Protein AF-A0A8T0INL6-F1 (afdb_monomer)

Foldseek 3Di:
DDDPPPPPPPPPLQADPRVVVPDDDDDPDDVVVCVVCVLVVLLPDPPVVNVVCLVVVLLVLLVVLLVVCLLCVLQKDDPPDPDRDDDDDSVVSNVPDDPVSSVLSSVVLSCLLVVVPDHPMDGHDPSVVVSSVVSNVVSVVSVVSSVVSVCVNVPPDDPFKDKDPDKDWAFDVVVVVVVVVPDDDDDGWIKIKIKMFTPDLVPDKAAWWFKWKKWWFWDDDPPHPDTDIDIDIADWPDRIDGIDRTIDIIMGTQDPPGPCNPDDPVVVVVTSTHIDIDTDRD

InterPro domains:
  IPR013518 Potassium channel, inwardly rectifying, Kir, cytoplasmic [G3DSA:2.60.40.1400] (178-280)
  IPR014756 Immunoglobulin E-set [SSF81296] (138-266)
  IPR016449 Potassium channel, inwardly rectifying, Kir [PTHR11767] (25-274)

pLDDT: mean 74.87, std 16.43, range [35.84, 95.19]

Structure (mmCIF, N/CA/C/O backbone):
data_AF-A0A8T0INL6-F1
#
_entry.id   AF-A0A8T0INL6-F1
#
loop_
_atom_site.group_PDB
_atom_site.id
_atom_site.type_symbol
_atom_site.label_atom_id
_atom_site.label_alt_id
_atom_site.label_comp_id
_atom_site.label_asym_id
_atom_site.label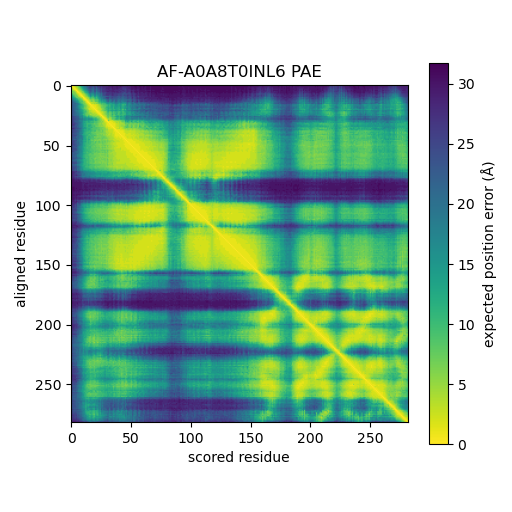_entity_id
_atom_site.label_seq_id
_atom_site.pdbx_PDB_ins_code
_atom_site.Cartn_x
_atom_site.Cartn_y
_atom_site.Cartn_z
_atom_site.occupancy
_atom_site.B_iso_or_equiv
_atom_site.auth_seq_id
_atom_site.auth_comp_id
_atom_site.auth_asym_id
_atom_site.auth_atom_id
_atom_site.pdbx_PDB_model_num
ATOM 1 N N . MET A 1 1 ? -55.028 21.091 -10.514 1.00 39.88 1 MET A N 1
ATOM 2 C CA . MET A 1 1 ? -53.759 21.632 -9.989 1.00 39.88 1 MET A CA 1
ATOM 3 C C . MET A 1 1 ? -53.151 20.477 -9.235 1.00 39.88 1 MET A C 1
ATOM 5 O O . MET A 1 1 ? -53.538 20.234 -8.104 1.00 39.88 1 MET A O 1
ATOM 9 N N . ASP A 1 2 ? -52.373 19.677 -9.958 1.00 36.38 2 ASP A N 1
ATOM 10 C CA . ASP A 1 2 ? -51.827 18.419 -9.462 1.00 36.38 2 ASP A CA 1
ATOM 11 C C . ASP A 1 2 ? -50.510 18.708 -8.750 1.00 36.38 2 ASP A C 1
ATOM 13 O O . ASP A 1 2 ? -49.513 19.055 -9.392 1.00 36.38 2 ASP A O 1
ATOM 17 N N . ASP A 1 3 ? -50.528 18.577 -7.426 1.00 40.16 3 ASP A N 1
ATOM 18 C CA . ASP A 1 3 ? -49.328 18.508 -6.604 1.00 40.16 3 ASP A CA 1
ATOM 19 C C . ASP A 1 3 ? -48.564 17.238 -6.979 1.00 40.16 3 ASP A C 1
ATOM 21 O O . ASP A 1 3 ? -48.897 16.119 -6.580 1.00 40.16 3 ASP A O 1
ATOM 25 N N . LYS A 1 4 ? -47.526 17.411 -7.798 1.00 37.84 4 LYS A N 1
ATOM 26 C CA . LYS A 1 4 ? -46.522 16.377 -8.017 1.00 37.84 4 LYS A CA 1
ATOM 27 C C . LYS A 1 4 ? -45.747 16.200 -6.715 1.00 37.84 4 LYS A C 1
ATOM 29 O O . LYS A 1 4 ? -44.848 16.981 -6.418 1.00 37.84 4 LYS A O 1
ATOM 34 N N . LEU A 1 5 ? -46.096 15.148 -5.978 1.00 42.72 5 LEU A N 1
ATOM 35 C CA . LEU A 1 5 ? -45.203 14.459 -5.052 1.00 42.72 5 LEU A CA 1
ATOM 36 C C . LEU A 1 5 ? -43.910 14.141 -5.810 1.00 42.72 5 LEU A C 1
ATOM 38 O O . LEU A 1 5 ? -43.845 13.214 -6.618 1.00 42.72 5 LEU A O 1
ATOM 42 N N . VAL A 1 6 ? -42.902 14.986 -5.618 1.00 40.94 6 VAL A N 1
ATOM 43 C CA . VAL A 1 6 ? -41.528 14.667 -5.981 1.00 40.94 6 VAL A CA 1
ATOM 44 C C . VAL A 1 6 ? -41.089 13.635 -4.955 1.00 40.94 6 VAL A C 1
ATOM 46 O O . VAL A 1 6 ? -40.704 13.989 -3.844 1.00 40.94 6 VAL A O 1
ATOM 49 N N . ASP A 1 7 ? -41.222 12.359 -5.313 1.00 39.28 7 ASP A N 1
ATOM 50 C CA . ASP A 1 7 ? -40.548 11.269 -4.620 1.00 39.28 7 ASP A CA 1
ATOM 51 C C . ASP A 1 7 ? -39.043 11.542 -4.716 1.00 39.28 7 ASP A C 1
ATOM 53 O O . ASP A 1 7 ? -38.389 11.217 -5.713 1.00 39.28 7 ASP A O 1
ATOM 57 N N . GLU A 1 8 ? -38.488 12.211 -3.702 1.00 38.09 8 GLU A N 1
ATOM 58 C CA . GLU A 1 8 ? -37.045 12.247 -3.518 1.00 38.09 8 GLU A CA 1
ATOM 59 C C . GLU A 1 8 ? -36.568 10.790 -3.462 1.00 38.09 8 GLU A C 1
ATOM 61 O O . GLU A 1 8 ? -37.110 9.992 -2.686 1.00 38.09 8 GLU A O 1
ATOM 66 N N . PRO A 1 9 ? -35.586 10.398 -4.296 1.00 35.84 9 PRO A N 1
ATOM 67 C CA . PRO A 1 9 ? -35.084 9.037 -4.271 1.00 35.84 9 PRO A CA 1
ATOM 68 C C . PRO A 1 9 ? -34.626 8.733 -2.843 1.00 35.84 9 PRO A C 1
ATOM 70 O O . PRO A 1 9 ? -33.987 9.595 -2.230 1.00 35.84 9 PRO A O 1
ATOM 73 N N . PRO A 1 10 ? -34.929 7.539 -2.297 1.00 36.66 10 PRO A N 1
ATOM 74 C CA . PRO A 1 10 ? -34.558 7.207 -0.933 1.00 36.66 10 PRO A CA 1
ATOM 75 C C . PRO A 1 10 ? -33.060 7.447 -0.785 1.00 36.66 10 PRO A C 1
ATOM 77 O O . PRO A 1 10 ? -32.254 6.772 -1.430 1.00 36.66 10 PRO A O 1
ATOM 80 N N . GLN A 1 11 ? -32.689 8.448 0.023 1.00 47.16 11 GLN A N 1
ATOM 81 C CA . GLN A 1 11 ? -31.294 8.713 0.338 1.00 47.16 11 GLN A CA 1
ATOM 82 C C . GLN A 1 11 ? -30.741 7.420 0.918 1.00 47.16 11 GLN A C 1
ATOM 84 O O . GLN A 1 11 ? -31.097 7.016 2.028 1.00 47.16 11 GLN A O 1
ATOM 89 N N . VAL A 1 12 ? -29.914 6.728 0.134 1.00 44.50 12 VAL A N 1
ATOM 90 C CA . VAL A 1 12 ? -29.272 5.491 0.556 1.00 44.50 12 VAL A CA 1
ATOM 91 C C . VAL A 1 12 ? -28.425 5.858 1.767 1.00 44.50 12 VAL A C 1
ATOM 93 O O . VAL A 1 12 ? -27.342 6.425 1.633 1.00 44.50 12 VAL A O 1
ATOM 96 N N . ARG A 1 13 ? -28.946 5.585 2.970 1.00 53.34 13 ARG A N 1
ATOM 97 C CA . ARG A 1 13 ? -28.237 5.764 4.238 1.00 53.34 13 ARG A CA 1
ATOM 98 C C . ARG A 1 13 ? -27.095 4.758 4.252 1.00 53.34 13 ARG A C 1
ATOM 100 O O . ARG A 1 13 ? -27.232 3.633 4.730 1.00 53.34 13 ARG A O 1
ATOM 107 N N . LEU A 1 14 ? -25.966 5.149 3.673 1.00 48.75 14 LEU A N 1
ATOM 108 C CA . LEU A 1 14 ? -24.744 4.367 3.714 1.00 48.75 14 LEU A CA 1
ATOM 109 C C . LEU A 1 14 ? -24.349 4.230 5.189 1.00 48.75 14 LEU A C 1
ATOM 111 O O . LEU A 1 14 ? -24.205 5.223 5.899 1.00 48.75 14 LEU A O 1
ATOM 115 N N . ARG A 1 15 ? -24.230 2.989 5.670 1.00 51.88 15 ARG A N 1
ATOM 116 C CA . ARG A 1 15 ? -23.874 2.653 7.058 1.00 51.88 15 ARG A CA 1
ATOM 117 C C . ARG A 1 15 ? -22.497 1.980 7.112 1.00 51.88 15 ARG A C 1
ATOM 119 O O . ARG A 1 15 ? -22.057 1.332 6.160 1.00 51.88 15 ARG A O 1
ATOM 126 N N . GLY A 1 16 ? -21.794 2.137 8.234 1.00 58.03 16 GLY A N 1
ATOM 127 C CA . GLY A 1 16 ? -20.520 1.456 8.509 1.00 58.03 16 GLY A CA 1
ATOM 128 C C . GLY A 1 16 ? -19.377 1.812 7.545 1.00 58.03 16 GLY A C 1
ATOM 129 O O . GLY A 1 16 ? -19.230 2.960 7.126 1.00 58.03 16 GLY A O 1
ATOM 130 N N . LYS A 1 17 ? -18.552 0.818 7.170 1.00 56.06 17 LYS A N 1
ATOM 131 C CA . LYS A 1 17 ? -17.403 1.006 6.255 1.00 56.06 17 LYS A CA 1
ATOM 132 C C . LYS A 1 17 ? -17.815 1.590 4.889 1.00 56.06 17 LYS A C 1
ATOM 134 O O . LYS A 1 17 ? -17.001 2.256 4.257 1.00 56.06 17 LYS A O 1
ATOM 139 N N . ALA A 1 18 ? -19.052 1.363 4.437 1.00 55.00 18 ALA A N 1
ATOM 140 C CA . ALA A 1 18 ? -19.562 1.912 3.179 1.00 55.00 18 ALA A CA 1
ATOM 141 C C . ALA A 1 18 ? -19.816 3.427 3.263 1.00 55.00 18 ALA A C 1
ATOM 143 O O . ALA A 1 18 ? -19.494 4.144 2.322 1.00 55.00 18 ALA A O 1
ATOM 144 N N . ALA A 1 19 ? -20.297 3.917 4.412 1.00 58.00 19 ALA A N 1
ATOM 145 C CA . ALA A 1 19 ? -20.464 5.348 4.677 1.00 58.00 19 ALA A CA 1
ATOM 146 C C . ALA A 1 19 ? -19.123 6.084 4.620 1.00 58.00 19 ALA A C 1
ATOM 148 O O . ALA A 1 19 ? -19.007 7.140 4.012 1.00 58.00 19 ALA A O 1
ATOM 149 N N . LEU A 1 20 ? -18.088 5.479 5.210 1.00 58.72 20 LEU A N 1
ATOM 150 C CA . LEU A 1 20 ? -16.741 6.042 5.219 1.00 58.72 20 LEU A CA 1
ATOM 151 C C . LEU A 1 20 ? -16.111 6.122 3.836 1.00 58.72 20 LEU A C 1
ATOM 153 O O . LEU A 1 20 ? -15.468 7.114 3.516 1.00 58.72 20 LEU A O 1
ATOM 157 N N . ARG A 1 21 ? -16.315 5.094 3.008 1.00 57.91 21 ARG A N 1
ATOM 158 C CA . ARG A 1 21 ? -15.831 5.086 1.621 1.00 57.91 21 ARG A CA 1
ATOM 159 C C . ARG A 1 21 ? -16.547 6.103 0.735 1.00 57.91 21 ARG A C 1
ATOM 161 O O . ARG A 1 21 ? -16.000 6.476 -0.294 1.00 57.91 21 ARG A O 1
ATOM 168 N N . ALA A 1 22 ? -17.749 6.526 1.118 1.00 56.97 22 ALA A N 1
ATOM 169 C CA . ALA A 1 22 ? -18.528 7.512 0.382 1.00 56.97 22 ALA A CA 1
ATOM 170 C C . ALA A 1 22 ? -18.170 8.962 0.729 1.00 56.97 22 ALA A C 1
ATOM 172 O O . ALA A 1 22 ? -18.588 9.874 0.020 1.00 56.97 22 ALA A O 1
ATOM 173 N N . ILE A 1 23 ? -17.374 9.187 1.781 1.00 63.81 23 ILE A N 1
ATOM 174 C CA . ILE A 1 23 ? -16.827 10.511 2.071 1.00 63.81 23 ILE A CA 1
ATOM 175 C C . ILE A 1 23 ? -15.741 10.803 1.035 1.00 63.81 23 ILE A C 1
ATOM 177 O O . ILE A 1 23 ? -14.620 10.302 1.128 1.00 63.81 23 ILE A O 1
ATOM 181 N N . GLN A 1 24 ? -16.076 11.627 0.047 1.00 62.72 24 GLN A N 1
ATOM 182 C CA . GLN A 1 24 ? -15.091 12.214 -0.851 1.00 62.72 24 GLN A CA 1
ATOM 183 C C . GLN A 1 24 ? -14.536 13.478 -0.205 1.00 62.72 24 GLN A C 1
ATOM 185 O O . GLN A 1 24 ? -15.234 14.479 -0.054 1.00 62.72 24 GLN A O 1
ATOM 190 N N . VAL A 1 25 ? -13.270 13.422 0.201 1.00 67.19 25 VAL A N 1
ATOM 191 C CA . VAL A 1 25 ? -12.541 14.616 0.625 1.00 67.19 25 VAL A CA 1
ATOM 192 C C . VAL A 1 25 ? -12.162 15.374 -0.641 1.00 67.19 25 VAL A C 1
ATOM 194 O O . VAL A 1 25 ? -11.304 14.922 -1.396 1.00 67.19 25 VAL A O 1
ATOM 197 N N . GLN A 1 26 ? -12.816 16.507 -0.890 1.00 65.38 26 GLN A N 1
ATOM 198 C CA . GLN A 1 26 ? -12.345 17.452 -1.896 1.00 65.38 26 GLN A CA 1
ATOM 199 C C . GLN A 1 26 ? -11.107 18.146 -1.330 1.00 65.38 26 GLN A C 1
ATOM 201 O O . GLN A 1 26 ? -11.206 18.977 -0.430 1.00 65.38 26 GLN A O 1
ATOM 206 N N . HIS A 1 27 ? -9.934 17.733 -1.800 1.00 65.62 27 HIS A N 1
ATOM 207 C CA . HIS A 1 27 ? -8.676 18.410 -1.520 1.00 65.62 27 HIS A CA 1
ATOM 208 C C . HIS A 1 27 ? -8.261 19.206 -2.757 1.00 65.62 27 HIS A C 1
ATOM 210 O O . HIS A 1 27 ? -8.571 18.806 -3.882 1.00 65.62 27 HIS A O 1
ATOM 216 N N . GLU A 1 28 ? -7.562 20.323 -2.564 1.00 67.06 28 GLU A N 1
ATOM 217 C CA . GLU A 1 28 ? -6.936 21.038 -3.674 1.00 67.06 28 GLU A CA 1
ATOM 218 C C . GLU A 1 28 ? -5.788 20.189 -4.232 1.00 67.06 28 GLU A C 1
ATOM 220 O O . GLU A 1 28 ? -4.645 20.219 -3.774 1.00 67.06 28 GLU A O 1
ATOM 225 N N . ASP A 1 29 ? -6.127 19.377 -5.228 1.00 65.94 29 ASP A N 1
ATOM 226 C CA . ASP A 1 29 ? -5.221 18.480 -5.932 1.00 65.94 29 ASP A CA 1
ATOM 227 C C . ASP A 1 29 ? -4.309 19.266 -6.884 1.00 65.94 29 ASP A C 1
ATOM 229 O O . ASP A 1 29 ? -4.453 19.245 -8.109 1.00 65.94 29 ASP A O 1
ATOM 233 N N . THR A 1 30 ? -3.324 19.967 -6.333 1.00 82.00 30 THR A N 1
ATOM 234 C CA . THR A 1 30 ? -2.242 20.523 -7.150 1.00 82.00 30 THR A CA 1
ATOM 235 C C . THR A 1 30 ? -1.345 19.399 -7.681 1.00 82.00 30 THR A C 1
ATOM 237 O O . THR A 1 30 ? -1.017 18.437 -6.981 1.00 82.00 30 THR A O 1
ATOM 240 N N . MET A 1 31 ? -0.897 19.519 -8.937 1.00 76.88 31 MET A N 1
ATOM 241 C CA . MET A 1 31 ? 0.008 18.542 -9.573 1.00 76.88 31 MET A CA 1
ATOM 242 C C . MET A 1 31 ? 1.300 18.317 -8.770 1.00 76.88 31 MET A C 1
ATOM 244 O O . MET A 1 31 ? 1.803 17.196 -8.703 1.00 76.88 31 MET A O 1
ATOM 248 N N . LEU A 1 32 ? 1.810 19.360 -8.108 1.00 80.31 32 LEU A N 1
ATOM 249 C CA . LEU A 1 32 ? 2.979 19.272 -7.229 1.00 80.31 32 LEU A CA 1
ATOM 250 C C . LEU A 1 32 ? 2.726 18.378 -6.013 1.00 80.31 32 LEU A C 1
ATOM 252 O O . LEU A 1 32 ? 3.582 17.569 -5.666 1.00 80.31 32 LEU A O 1
ATOM 256 N N . MET A 1 33 ? 1.541 18.461 -5.406 1.00 79.56 33 MET A N 1
ATOM 257 C CA . MET A 1 33 ? 1.181 17.615 -4.269 1.00 79.56 33 MET A CA 1
ATOM 258 C C . MET A 1 33 ? 1.032 16.146 -4.683 1.00 79.56 33 MET A C 1
ATOM 260 O O . MET A 1 33 ? 1.375 15.243 -3.918 1.00 79.56 33 MET A O 1
ATOM 264 N N . ARG A 1 34 ? 0.590 15.890 -5.923 1.00 75.50 34 ARG A N 1
ATOM 265 C CA . ARG A 1 34 ? 0.560 14.540 -6.508 1.00 75.50 34 ARG A CA 1
ATOM 266 C C . ARG A 1 34 ? 1.959 13.989 -6.775 1.00 75.50 34 ARG A C 1
ATOM 268 O O . ARG A 1 34 ? 2.192 12.815 -6.511 1.00 75.50 34 ARG A O 1
ATOM 275 N N . LEU A 1 35 ? 2.893 14.817 -7.246 1.00 77.25 35 LEU A N 1
ATOM 276 C CA . LEU A 1 35 ? 4.296 14.424 -7.414 1.00 77.25 35 LEU A CA 1
ATOM 277 C C . LEU A 1 35 ? 4.970 14.154 -6.066 1.00 77.25 35 LEU A C 1
ATOM 279 O O . LEU A 1 35 ? 5.613 13.118 -5.904 1.00 77.25 35 LEU A O 1
ATOM 283 N N . TYR A 1 36 ? 4.760 15.033 -5.084 1.00 81.81 36 TYR A N 1
ATOM 284 C CA . TYR A 1 36 ? 5.283 14.877 -3.727 1.00 81.81 36 TYR A CA 1
ATOM 285 C C . TYR A 1 36 ? 4.779 13.586 -3.065 1.00 81.81 36 TYR A C 1
ATOM 287 O O . TYR A 1 36 ? 5.558 12.825 -2.499 1.00 81.81 36 TYR A O 1
ATOM 295 N N . ASN A 1 37 ? 3.487 13.281 -3.216 1.00 84.12 37 ASN A N 1
ATOM 296 C CA . ASN A 1 37 ? 2.869 12.073 -2.664 1.00 84.12 37 ASN A CA 1
ATOM 297 C C . ASN A 1 37 ? 2.862 10.878 -3.627 1.00 84.12 37 ASN A C 1
ATOM 299 O O . ASN A 1 37 ? 2.175 9.889 -3.361 1.00 84.12 37 ASN A O 1
ATOM 303 N N . SER A 1 38 ? 3.610 10.937 -4.731 1.00 82.44 38 SER A N 1
ATOM 304 C CA . SER A 1 38 ? 3.598 9.900 -5.772 1.00 82.44 38 SER A CA 1
ATOM 305 C C . SER A 1 38 ? 3.934 8.518 -5.209 1.00 82.44 38 SER A C 1
ATOM 307 O O . SER A 1 38 ? 3.254 7.544 -5.519 1.00 82.44 38 SER A O 1
ATOM 309 N N . TYR A 1 39 ? 4.897 8.439 -4.290 1.00 84.31 39 TYR A N 1
ATOM 310 C CA . TYR A 1 39 ? 5.258 7.196 -3.609 1.00 84.31 39 TYR A CA 1
ATOM 311 C C . TYR A 1 39 ? 4.092 6.605 -2.795 1.00 84.31 39 TYR A C 1
ATOM 313 O O . TYR A 1 39 ? 3.768 5.423 -2.923 1.00 84.31 39 TYR A O 1
ATOM 321 N N . ILE A 1 40 ? 3.402 7.434 -2.002 1.00 84.31 40 ILE A N 1
ATOM 322 C CA . ILE A 1 40 ? 2.233 7.013 -1.210 1.00 84.31 40 ILE A CA 1
ATOM 323 C C . ILE A 1 40 ? 1.089 6.584 -2.133 1.00 84.31 40 ILE A C 1
ATOM 325 O O . ILE A 1 40 ? 0.393 5.606 -1.851 1.00 84.31 40 ILE A O 1
ATOM 329 N N . TYR A 1 41 ? 0.902 7.294 -3.245 1.00 84.62 41 TYR A N 1
ATOM 330 C CA . TYR A 1 41 ? -0.106 6.964 -4.242 1.00 84.62 41 TYR A CA 1
ATOM 331 C C . TYR A 1 41 ? 0.155 5.587 -4.862 1.00 84.62 41 TYR A C 1
ATOM 333 O O . TYR A 1 41 ? -0.738 4.739 -4.855 1.00 84.62 41 TYR A O 1
ATOM 341 N N . THR A 1 42 ? 1.392 5.318 -5.290 1.00 85.75 42 THR A N 1
ATOM 342 C CA . THR A 1 42 ? 1.806 4.015 -5.832 1.00 85.75 42 THR A CA 1
ATOM 343 C C . THR A 1 42 ? 1.535 2.881 -4.846 1.00 85.75 42 THR A C 1
ATOM 345 O O . THR A 1 42 ? 0.996 1.841 -5.225 1.00 85.75 42 THR A O 1
ATOM 348 N N . LEU A 1 43 ? 1.820 3.088 -3.558 1.00 86.19 43 LEU A N 1
ATOM 349 C CA . LEU A 1 43 ? 1.549 2.100 -2.509 1.00 86.19 43 LEU A CA 1
ATOM 350 C C . LEU A 1 43 ? 0.055 1.798 -2.322 1.00 86.19 43 LEU A C 1
ATOM 352 O O . LEU A 1 43 ? -0.298 0.679 -1.945 1.00 86.19 43 LEU A O 1
ATOM 356 N N . ARG A 1 44 ? -0.820 2.775 -2.579 1.00 85.12 44 ARG A N 1
ATOM 357 C CA . ARG A 1 44 ? -2.279 2.649 -2.426 1.00 85.12 44 ARG A CA 1
ATOM 358 C C . ARG A 1 44 ? -2.998 2.157 -3.683 1.00 85.12 44 ARG A C 1
ATOM 360 O O . ARG A 1 44 ? -4.190 1.862 -3.601 1.00 85.12 44 ARG A O 1
ATOM 367 N N . LEU A 1 45 ? -2.312 2.034 -4.822 1.00 86.38 45 LEU A N 1
ATOM 368 C CA . LEU A 1 45 ? -2.903 1.499 -6.052 1.00 86.38 45 LEU A CA 1
ATOM 369 C C . LEU A 1 45 ? -3.468 0.088 -5.830 1.00 86.38 45 LEU A C 1
ATOM 371 O O . LEU A 1 45 ? -2.892 -0.679 -5.056 1.00 86.38 45 LEU A O 1
ATOM 375 N N . PRO A 1 46 ? -4.539 -0.326 -6.528 1.00 88.69 46 PRO A N 1
ATOM 376 C CA . PRO A 1 46 ? -4.976 -1.719 -6.512 1.00 88.69 46 PRO A CA 1
ATOM 377 C C . PRO A 1 46 ? -3.850 -2.662 -6.965 1.00 88.69 46 PRO A C 1
ATOM 379 O O . PRO A 1 46 ? -3.038 -2.293 -7.812 1.00 88.69 46 PRO A O 1
ATOM 382 N N . LEU A 1 47 ? -3.809 -3.883 -6.415 1.00 87.88 47 LEU A N 1
ATOM 383 C CA . LEU A 1 47 ? -2.749 -4.869 -6.691 1.00 87.88 47 LEU A CA 1
ATOM 384 C C . LEU A 1 47 ? -2.400 -5.035 -8.183 1.00 87.88 47 LEU A C 1
ATOM 386 O O . LEU A 1 47 ? -1.212 -4.966 -8.492 1.00 87.88 47 LEU A O 1
ATOM 390 N N . PRO A 1 48 ? -3.360 -5.202 -9.119 1.00 92.00 48 PRO A N 1
ATOM 391 C CA . PRO A 1 48 ? -3.011 -5.377 -10.530 1.00 92.00 48 PRO A CA 1
ATOM 392 C C . PRO A 1 48 ? -2.291 -4.157 -11.116 1.00 92.00 48 PRO A C 1
ATOM 394 O O . PRO A 1 48 ? -1.293 -4.313 -11.812 1.00 92.00 48 PRO A O 1
ATOM 397 N N . PHE A 1 49 ? -2.742 -2.945 -10.788 1.00 91.94 49 PHE A N 1
ATOM 398 C CA . PHE A 1 49 ? -2.104 -1.714 -11.258 1.00 91.94 49 PHE A CA 1
ATOM 399 C C . PHE A 1 49 ? -0.734 -1.498 -10.625 1.00 91.94 49 PHE A C 1
ATOM 401 O O . PHE A 1 49 ? 0.176 -1.016 -11.290 1.00 91.94 49 PHE A O 1
ATOM 408 N N . PHE A 1 50 ? -0.568 -1.892 -9.363 1.00 91.50 50 PHE A N 1
ATOM 409 C CA . PHE A 1 50 ? 0.730 -1.865 -8.706 1.00 91.50 50 PHE A CA 1
ATOM 410 C C . PHE A 1 50 ? 1.727 -2.798 -9.388 1.00 91.50 50 PHE A C 1
ATOM 412 O O . PHE A 1 50 ? 2.815 -2.356 -9.732 1.00 91.50 50 PHE A O 1
ATOM 419 N N . PHE A 1 51 ? 1.356 -4.054 -9.653 1.00 91.19 51 PHE A N 1
ATOM 420 C CA . PHE A 1 51 ? 2.234 -4.964 -10.391 1.00 91.19 51 PHE A CA 1
ATOM 421 C C . PHE A 1 51 ? 2.537 -4.440 -11.792 1.00 91.19 51 PHE A C 1
ATOM 423 O O . PHE A 1 51 ? 3.698 -4.424 -12.186 1.00 91.19 51 PHE A O 1
ATOM 430 N N . LEU A 1 52 ? 1.527 -3.948 -12.514 1.00 93.44 52 LEU A N 1
ATOM 431 C CA . LEU A 1 52 ? 1.730 -3.354 -13.832 1.00 93.44 52 LEU A CA 1
ATOM 432 C C . LEU A 1 52 ? 2.753 -2.216 -13.773 1.00 93.44 52 LEU A C 1
ATOM 434 O O . LEU A 1 52 ? 3.700 -2.236 -14.548 1.00 93.44 52 LEU A O 1
ATOM 438 N N . PHE A 1 53 ? 2.620 -1.293 -12.816 1.00 91.81 53 PHE A N 1
ATOM 439 C CA . PHE A 1 53 ? 3.571 -0.200 -12.602 1.00 91.81 53 PHE A CA 1
ATOM 440 C C . PHE A 1 53 ? 4.989 -0.708 -12.296 1.00 91.81 53 PHE A C 1
ATOM 442 O O . PHE A 1 53 ? 5.972 -0.227 -12.863 1.00 91.81 53 PHE A O 1
ATOM 449 N N . MET A 1 54 ? 5.104 -1.710 -11.424 1.00 90.75 54 MET A N 1
ATOM 450 C CA . MET A 1 54 ? 6.379 -2.320 -11.042 1.00 90.75 54 MET A CA 1
ATOM 451 C C . MET A 1 54 ? 7.098 -2.953 -12.240 1.00 90.75 54 MET A C 1
ATOM 453 O O . MET A 1 54 ? 8.300 -2.763 -12.393 1.00 90.75 54 MET A O 1
ATOM 457 N N . PHE A 1 55 ? 6.370 -3.663 -13.109 1.00 91.06 55 PHE A N 1
ATOM 458 C CA . PHE A 1 55 ? 6.926 -4.277 -14.319 1.00 91.06 55 PHE A CA 1
ATOM 459 C C . PHE A 1 55 ? 7.164 -3.266 -15.447 1.00 91.06 55 PHE A C 1
ATOM 461 O O . PHE A 1 55 ? 8.125 -3.405 -16.201 1.00 91.06 55 PHE A O 1
ATOM 468 N N . SER A 1 56 ? 6.324 -2.235 -15.568 1.00 92.56 56 SER A N 1
ATOM 469 C CA . SER A 1 56 ? 6.468 -1.220 -16.612 1.00 92.56 56 SER A CA 1
ATOM 470 C C . SER A 1 56 ? 7.616 -0.256 -16.341 1.00 92.56 56 SER A C 1
ATOM 472 O O . SER A 1 56 ? 8.176 0.285 -17.286 1.00 92.56 56 SER A O 1
ATOM 474 N N . THR A 1 57 ? 7.976 -0.019 -15.076 1.00 92.06 57 THR A N 1
ATOM 475 C CA . THR A 1 57 ? 8.996 0.980 -14.717 1.00 92.06 57 THR A CA 1
ATOM 476 C C . THR A 1 57 ? 10.378 0.656 -15.306 1.00 92.06 57 THR A C 1
ATOM 478 O O . THR A 1 57 ? 10.932 1.531 -15.971 1.00 92.06 57 THR A O 1
ATOM 481 N N . PRO A 1 58 ? 10.927 -0.572 -15.170 1.00 91.69 58 PRO A N 1
ATOM 482 C CA . PRO A 1 58 ? 12.169 -0.941 -15.847 1.00 91.69 58 PRO A CA 1
ATOM 483 C C . PRO A 1 58 ? 12.067 -0.816 -17.368 1.00 91.69 58 PRO A C 1
ATOM 485 O O . PRO A 1 58 ? 12.979 -0.281 -17.982 1.00 91.69 58 PRO A O 1
ATOM 488 N N . LEU A 1 59 ? 10.942 -1.225 -17.970 1.00 93.12 59 LEU A N 1
ATOM 489 C CA . LEU A 1 59 ? 10.736 -1.127 -19.420 1.00 93.12 59 LEU A CA 1
ATOM 490 C C . LEU A 1 59 ? 10.762 0.328 -19.905 1.00 93.12 59 LEU A C 1
ATOM 492 O O . LEU A 1 59 ? 11.453 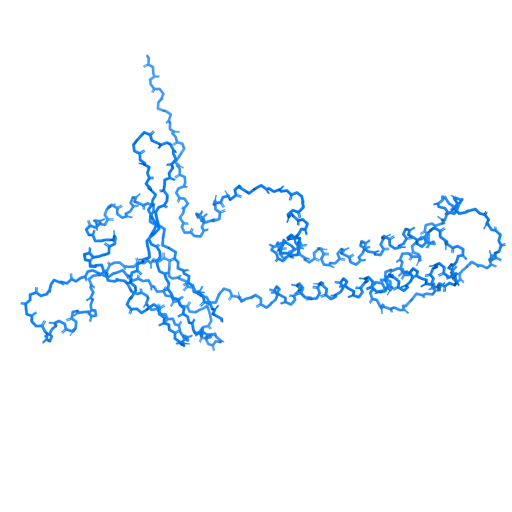0.639 -20.870 1.00 93.12 59 LEU A O 1
ATOM 496 N N . LEU A 1 60 ? 10.043 1.225 -19.225 1.00 94.19 60 LEU A N 1
ATOM 497 C CA . LEU A 1 60 ? 10.018 2.657 -19.535 1.00 94.19 60 LEU A CA 1
ATOM 498 C C . LEU A 1 60 ? 11.405 3.285 -19.392 1.00 94.19 60 LEU A C 1
ATOM 500 O O . LEU A 1 60 ? 11.812 4.072 -20.245 1.00 94.19 60 LEU A O 1
ATOM 504 N N . LEU A 1 61 ? 12.141 2.908 -18.343 1.00 94.38 61 LEU A N 1
ATOM 505 C CA . LEU A 1 61 ? 13.514 3.356 -18.142 1.00 94.38 61 LEU A CA 1
ATOM 506 C C . LEU A 1 61 ? 14.417 2.884 -19.290 1.00 94.38 61 LEU A C 1
ATOM 508 O O . LEU A 1 61 ? 15.172 3.682 -19.842 1.00 94.38 61 LEU A O 1
ATOM 512 N N . SER A 1 62 ? 14.285 1.624 -19.710 1.00 93.56 62 SER A N 1
ATOM 513 C CA . SER A 1 62 ? 15.034 1.078 -20.842 1.00 93.56 62 SER A CA 1
ATOM 514 C C . SER A 1 62 ? 14.687 1.780 -22.152 1.00 93.56 62 SER A C 1
ATOM 516 O O . SER A 1 62 ? 15.587 2.117 -22.912 1.00 93.56 62 SER A O 1
ATOM 518 N N . PHE A 1 63 ? 13.413 2.080 -22.418 1.00 93.81 63 PHE A N 1
ATOM 519 C CA . PHE A 1 63 ? 13.021 2.859 -23.599 1.00 93.81 63 PHE A CA 1
ATOM 520 C C . PHE A 1 63 ? 13.642 4.260 -23.598 1.00 93.81 63 PHE A C 1
ATOM 522 O O . PHE A 1 63 ? 14.162 4.699 -24.625 1.00 93.81 63 PHE A O 1
ATOM 529 N N . LEU A 1 64 ? 13.645 4.938 -22.448 1.00 94.56 64 LEU A N 1
ATOM 530 C CA . LEU A 1 64 ? 14.256 6.257 -22.301 1.00 94.56 64 LEU A CA 1
ATOM 531 C C . LEU A 1 64 ? 15.763 6.216 -22.597 1.00 94.56 64 LEU A C 1
ATOM 533 O O . LEU A 1 64 ? 16.259 7.012 -23.392 1.00 94.56 64 LEU A O 1
ATOM 537 N N . PHE A 1 65 ? 16.494 5.269 -22.004 1.00 93.69 65 PHE A N 1
ATOM 538 C CA . PHE A 1 65 ? 17.931 5.131 -22.252 1.00 93.69 65 PHE A CA 1
ATOM 539 C C . PHE A 1 65 ? 18.243 4.650 -23.668 1.00 93.69 65 PHE A C 1
ATOM 541 O O . PHE A 1 65 ? 19.228 5.097 -24.245 1.00 93.69 65 PHE A O 1
ATOM 548 N N . THR A 1 66 ? 17.389 3.821 -24.267 1.00 92.00 66 THR A N 1
ATOM 549 C CA . THR A 1 66 ? 17.494 3.441 -25.685 1.00 92.00 66 THR A CA 1
ATOM 550 C C . THR A 1 66 ? 17.459 4.672 -26.581 1.00 92.00 66 THR A C 1
ATOM 552 O O . THR A 1 66 ? 18.308 4.800 -27.456 1.00 92.00 66 THR A O 1
ATOM 555 N N . ALA A 1 67 ? 16.543 5.615 -26.334 1.00 90.81 67 ALA A N 1
ATOM 556 C CA . ALA A 1 67 ? 16.485 6.859 -27.098 1.00 90.81 67 ALA A CA 1
ATOM 557 C C . ALA A 1 67 ? 17.791 7.667 -26.995 1.00 90.81 67 ALA A C 1
ATOM 559 O O . ALA A 1 67 ? 18.241 8.216 -27.996 1.00 90.81 67 ALA A O 1
ATOM 560 N N . PHE A 1 68 ? 18.432 7.690 -25.821 1.00 91.62 68 PHE A N 1
ATOM 561 C CA . PHE A 1 68 ? 19.735 8.337 -25.648 1.00 91.62 68 PHE A CA 1
ATOM 562 C C . PHE A 1 68 ? 20.877 7.582 -26.341 1.00 91.62 68 PHE A C 1
ATOM 564 O O . PHE A 1 68 ? 21.708 8.212 -26.987 1.00 91.62 68 PHE A O 1
ATOM 571 N N . TYR A 1 69 ? 20.901 6.249 -26.280 1.00 89.06 69 TYR A N 1
ATOM 572 C CA . TYR A 1 69 ? 21.895 5.443 -27.000 1.00 89.06 69 TYR A CA 1
ATOM 573 C C . TYR A 1 69 ? 21.790 5.606 -28.520 1.00 89.06 69 TYR A C 1
ATOM 575 O O . TYR A 1 69 ? 22.803 5.593 -29.213 1.00 89.06 69 TYR A O 1
ATOM 583 N N . LEU A 1 70 ? 20.578 5.808 -29.047 1.00 86.62 70 LEU A N 1
ATOM 584 C CA . LEU A 1 70 ? 20.357 6.046 -30.474 1.00 86.62 70 LEU A CA 1
ATOM 585 C C . LEU A 1 70 ? 20.905 7.397 -30.970 1.00 86.62 70 LEU A C 1
ATOM 587 O O . LEU A 1 70 ? 21.022 7.586 -32.179 1.00 86.62 70 LEU A O 1
ATOM 591 N N . LEU A 1 71 ? 21.278 8.320 -30.075 1.00 86.06 71 LEU A N 1
ATOM 592 C CA . LEU A 1 71 ? 21.957 9.564 -30.462 1.00 86.06 71 LEU A CA 1
ATOM 593 C C . LEU A 1 71 ? 23.420 9.331 -30.879 1.00 86.06 71 LEU A C 1
ATOM 595 O O . LEU A 1 71 ? 23.955 10.120 -31.654 1.00 86.06 71 LEU A O 1
ATOM 599 N N . ASP A 1 72 ? 24.054 8.257 -30.393 1.00 83.06 72 ASP A N 1
ATOM 600 C CA . ASP A 1 72 ? 25.445 7.886 -30.693 1.00 83.06 72 ASP A CA 1
ATOM 601 C C . ASP A 1 72 ? 25.564 6.375 -30.962 1.00 83.06 72 ASP A C 1
ATOM 603 O O . ASP A 1 72 ? 26.258 5.636 -30.257 1.00 83.06 72 ASP A O 1
ATOM 607 N N . VAL A 1 73 ? 24.853 5.897 -31.989 1.00 78.94 73 VAL A N 1
ATOM 608 C CA . VAL A 1 73 ? 24.862 4.473 -32.382 1.00 78.94 73 VAL A CA 1
ATOM 609 C C . VAL A 1 73 ? 26.259 4.007 -32.793 1.00 78.94 73 VAL A C 1
ATOM 611 O O . VAL A 1 73 ? 26.654 2.898 -32.448 1.00 78.94 73 VAL A O 1
ATOM 614 N N . ASP A 1 74 ? 27.034 4.865 -33.461 1.00 76.88 74 ASP A N 1
ATOM 615 C CA . ASP A 1 74 ? 28.397 4.554 -33.923 1.00 76.88 74 ASP A CA 1
ATOM 616 C C . ASP A 1 74 ? 29.377 4.293 -32.760 1.00 76.88 74 ASP A C 1
ATOM 618 O O . ASP A 1 74 ? 30.436 3.681 -32.934 1.00 76.88 74 ASP A O 1
ATOM 622 N N . GLY A 1 75 ? 29.023 4.745 -31.554 1.00 78.38 75 GLY A N 1
ATOM 623 C CA . GLY A 1 75 ? 29.751 4.483 -30.321 1.00 78.38 75 GLY A CA 1
ATOM 624 C C . GLY A 1 75 ? 29.448 3.129 -29.666 1.00 78.38 75 GLY A C 1
ATOM 625 O O . GLY A 1 75 ? 30.021 2.844 -28.606 1.00 78.38 75 GLY A O 1
ATOM 626 N N . LEU A 1 76 ? 28.545 2.320 -30.232 1.00 82.62 76 LEU A N 1
ATOM 627 C CA . LEU A 1 76 ? 28.206 0.971 -29.774 1.00 82.62 76 LEU A CA 1
ATOM 628 C C . LEU A 1 76 ? 28.839 -0.079 -30.693 1.00 82.62 76 LEU A C 1
ATOM 630 O O . LEU A 1 76 ? 28.778 0.014 -31.913 1.00 82.62 76 LEU A O 1
ATOM 634 N N . SER A 1 77 ? 29.419 -1.118 -30.096 1.00 79.88 77 SER A N 1
ATOM 635 C CA . SER A 1 77 ? 29.814 -2.324 -30.818 1.00 79.88 77 SER A CA 1
ATOM 636 C C . SER A 1 77 ? 28.625 -3.251 -30.950 1.00 79.88 77 SER A C 1
ATOM 638 O O . SER A 1 77 ? 28.062 -3.670 -29.943 1.00 79.88 77 SER A O 1
ATOM 640 N N . ILE A 1 78 ? 28.225 -3.542 -32.184 1.00 76.75 78 ILE A N 1
ATOM 641 C CA . ILE A 1 78 ? 27.140 -4.471 -32.486 1.00 76.75 78 ILE A CA 1
ATOM 642 C C . ILE A 1 78 ? 27.752 -5.579 -33.352 1.00 76.75 78 ILE A C 1
ATOM 644 O O . ILE A 1 78 ? 28.343 -5.273 -34.387 1.00 76.75 78 ILE A O 1
ATOM 648 N N . PRO A 1 79 ? 27.667 -6.857 -32.943 1.00 63.97 79 PRO A N 1
ATOM 649 C CA . PRO A 1 79 ? 28.527 -7.927 -33.457 1.00 63.97 79 PRO A CA 1
ATOM 650 C C . PRO A 1 79 ? 28.302 -8.311 -34.931 1.00 63.97 79 PRO A C 1
ATOM 652 O O . PRO A 1 79 ? 29.026 -9.158 -35.444 1.00 63.97 79 PRO A O 1
ATOM 655 N N . GLU A 1 80 ? 27.350 -7.687 -35.628 1.00 58.94 80 GLU A N 1
ATOM 656 C CA . GLU A 1 80 ? 27.053 -7.942 -37.045 1.00 58.94 80 GLU A CA 1
ATOM 657 C C . GLU A 1 80 ? 27.484 -6.812 -38.000 1.00 58.94 80 GLU A C 1
ATOM 659 O O . GLU A 1 80 ? 27.523 -7.030 -39.211 1.00 58.94 80 GLU A O 1
ATOM 664 N N . ASP A 1 81 ? 27.888 -5.639 -37.497 1.00 55.03 81 ASP A N 1
ATOM 665 C CA . ASP A 1 81 ? 28.286 -4.510 -38.348 1.00 55.03 81 ASP A CA 1
ATOM 666 C C . ASP A 1 81 ? 29.805 -4.496 -38.588 1.00 55.03 81 ASP A C 1
ATOM 668 O O . ASP A 1 81 ? 30.589 -3.867 -37.877 1.00 55.03 81 ASP A O 1
ATOM 672 N N . LEU A 1 82 ? 30.239 -5.188 -39.648 1.00 45.03 82 LEU A N 1
ATOM 673 C CA . LEU A 1 82 ? 31.640 -5.235 -40.099 1.00 45.03 82 LEU A CA 1
ATOM 674 C C . LEU A 1 82 ? 32.147 -3.925 -40.751 1.00 45.03 82 LEU A C 1
ATOM 676 O O . LEU A 1 82 ? 33.306 -3.855 -41.156 1.00 45.03 82 LEU A O 1
ATOM 680 N N . ASN A 1 83 ? 31.313 -2.885 -40.863 1.00 46.97 83 ASN A N 1
ATOM 681 C CA . ASN A 1 83 ? 31.640 -1.622 -41.537 1.00 46.97 83 ASN A CA 1
ATOM 682 C C . ASN A 1 83 ? 31.773 -0.463 -40.546 1.00 46.97 83 ASN A C 1
ATOM 684 O O . ASN A 1 83 ? 31.045 0.528 -40.592 1.00 46.97 83 ASN A O 1
ATOM 688 N N . TRP A 1 84 ? 32.749 -0.579 -39.655 1.00 43.31 84 TRP A N 1
ATOM 689 C CA . TRP A 1 84 ? 33.108 0.502 -38.750 1.00 43.31 84 TRP A CA 1
ATOM 690 C C . TRP A 1 84 ? 33.869 1.602 -39.507 1.00 43.31 84 TRP A C 1
ATOM 692 O O . TRP A 1 84 ? 34.963 1.353 -40.014 1.00 43.31 84 TRP A O 1
ATOM 702 N N . GLY A 1 85 ? 33.328 2.829 -39.569 1.00 47.34 85 GLY A N 1
ATOM 703 C CA . GLY A 1 85 ? 34.170 4.015 -39.800 1.00 47.34 85 GLY A CA 1
ATOM 704 C C . GLY A 1 85 ? 33.733 5.101 -40.789 1.00 47.34 85 GLY A C 1
ATOM 705 O O . GLY A 1 85 ? 34.554 5.972 -41.068 1.00 47.34 85 GLY A O 1
ATOM 706 N N . LYS A 1 86 ? 32.506 5.136 -41.327 1.00 45.22 86 LYS A N 1
ATOM 707 C CA . LYS A 1 86 ? 32.082 6.265 -42.189 1.00 45.22 86 LYS A CA 1
ATOM 708 C C . LYS A 1 86 ? 30.598 6.611 -42.063 1.00 45.22 86 LYS A C 1
ATOM 710 O O . LYS A 1 86 ? 29.828 6.271 -42.951 1.00 45.22 86 LYS A O 1
ATOM 715 N N . ARG A 1 87 ? 30.212 7.358 -41.029 1.00 50.84 87 ARG A N 1
ATOM 716 C CA . ARG A 1 87 ? 29.018 8.224 -41.041 1.00 50.84 87 ARG A CA 1
ATOM 717 C C . ARG A 1 87 ? 29.247 9.360 -40.049 1.00 50.84 87 ARG A C 1
ATOM 719 O O . ARG A 1 87 ? 29.569 9.124 -38.897 1.00 50.84 87 ARG A O 1
ATOM 726 N N . SER A 1 88 ? 29.228 10.597 -40.539 1.00 43.44 88 SER A N 1
ATOM 727 C CA . SER A 1 88 ? 29.735 11.776 -39.820 1.00 43.44 88 SER A CA 1
ATOM 728 C C . SER A 1 88 ? 28.645 12.806 -39.519 1.00 43.44 88 SER A C 1
ATOM 730 O O . SER A 1 88 ? 28.909 14.006 -39.558 1.00 43.44 88 SER A O 1
ATOM 732 N N . SER A 1 89 ? 27.413 12.373 -39.241 1.00 48.19 89 SER A N 1
ATOM 733 C CA . SER A 1 89 ? 26.359 13.295 -38.814 1.00 48.19 89 SER A CA 1
ATOM 734 C C . SER A 1 89 ? 25.380 12.639 -37.841 1.00 48.19 89 SER A C 1
ATOM 736 O O . SER A 1 89 ? 24.591 11.776 -38.215 1.00 48.19 89 SER A O 1
ATOM 738 N N . TRP A 1 90 ? 25.398 13.116 -36.594 1.00 48.19 90 TRP A N 1
ATOM 739 C CA . TRP A 1 90 ? 24.470 12.763 -35.510 1.00 48.19 90 TRP A CA 1
ATOM 740 C C . TRP A 1 90 ? 22.972 12.820 -35.878 1.00 48.19 90 TRP A C 1
ATOM 742 O O . TRP A 1 90 ? 22.187 12.061 -35.321 1.00 48.19 90 TRP A O 1
ATOM 752 N N . TRP A 1 91 ? 22.561 13.656 -36.843 1.00 46.00 91 TRP A N 1
ATOM 753 C CA . TRP A 1 91 ? 21.155 13.756 -37.276 1.00 46.00 91 TRP A CA 1
ATOM 754 C C . TRP A 1 91 ? 20.739 12.696 -38.306 1.00 46.00 91 TRP A C 1
ATOM 756 O O . TRP A 1 91 ? 19.563 12.340 -38.365 1.00 46.00 91 TRP A O 1
ATOM 766 N N . GLU A 1 92 ? 21.670 12.169 -39.107 1.00 48.91 92 GLU A N 1
ATOM 767 C CA . GLU A 1 92 ? 21.360 11.159 -40.136 1.00 48.91 92 GLU A CA 1
ATOM 768 C C . GLU A 1 92 ? 21.178 9.755 -39.536 1.00 48.91 92 GLU A C 1
ATOM 770 O O . GLU A 1 92 ? 20.473 8.920 -40.104 1.00 48.91 92 GLU A O 1
ATOM 775 N N . ASN A 1 93 ? 21.733 9.514 -38.344 1.00 52.88 93 ASN A N 1
ATOM 776 C CA . ASN A 1 93 ? 21.608 8.244 -37.630 1.00 52.88 93 ASN A CA 1
ATOM 777 C C . ASN A 1 93 ? 20.218 8.033 -37.004 1.00 52.88 93 ASN A C 1
ATOM 779 O O . ASN A 1 93 ? 19.775 6.898 -36.889 1.00 52.88 93 ASN A O 1
ATOM 783 N N . VAL A 1 94 ? 19.462 9.085 -36.671 1.00 52.38 94 VAL A N 1
ATOM 784 C CA . VAL A 1 94 ? 18.134 8.918 -36.039 1.00 52.38 94 VAL A CA 1
ATOM 785 C C . VAL A 1 94 ? 17.097 8.331 -37.012 1.00 52.38 94 VAL A C 1
ATOM 787 O O . VAL A 1 94 ? 16.209 7.590 -36.597 1.00 52.38 94 VAL A O 1
ATOM 790 N N . TYR A 1 95 ? 17.2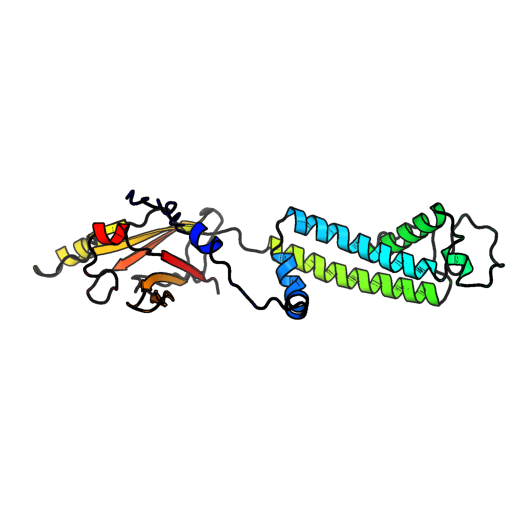33 8.606 -38.314 1.00 50.47 95 TYR A N 1
ATOM 791 C CA . TYR A 1 95 ? 16.277 8.182 -39.348 1.00 50.47 95 TYR A CA 1
ATOM 792 C C . TYR A 1 95 ? 16.755 6.992 -40.202 1.00 50.47 95 TYR A C 1
ATOM 794 O O . TYR A 1 95 ? 15.982 6.480 -41.010 1.00 50.47 95 TYR A O 1
ATOM 802 N N . GLY A 1 96 ? 18.007 6.545 -40.033 1.00 55.16 96 GLY A N 1
ATOM 803 C CA . GLY A 1 96 ? 18.647 5.530 -40.883 1.00 55.16 96 GLY A CA 1
ATOM 804 C C . GLY A 1 96 ? 18.946 4.181 -40.220 1.00 55.16 96 GLY A C 1
ATOM 805 O O . GLY A 1 96 ? 19.592 3.342 -40.849 1.00 55.16 96 GLY A O 1
ATOM 806 N N . VAL A 1 97 ? 18.533 3.967 -38.966 1.00 61.56 97 VAL A N 1
ATOM 807 C CA . VAL A 1 97 ? 18.851 2.750 -38.197 1.00 61.56 97 VAL A CA 1
ATOM 808 C C . VAL A 1 97 ? 17.798 1.668 -38.441 1.00 61.56 97 VAL A C 1
ATOM 810 O O . VAL A 1 97 ? 16.601 1.888 -38.258 1.00 61.56 97 VAL A O 1
ATOM 813 N N . THR A 1 98 ? 18.252 0.478 -38.830 1.00 73.75 98 THR A N 1
ATOM 814 C CA . THR A 1 98 ? 17.423 -0.715 -39.031 1.00 73.75 98 THR A CA 1
ATOM 815 C C . THR A 1 98 ? 16.682 -1.083 -37.741 1.00 73.75 98 THR A C 1
ATOM 817 O O . THR A 1 98 ? 17.256 -1.022 -36.653 1.00 73.75 98 THR A O 1
ATOM 820 N N . GLY A 1 99 ? 15.419 -1.516 -37.835 1.00 75.62 99 GLY A N 1
ATOM 821 C CA . GLY A 1 99 ? 14.617 -1.878 -36.651 1.00 75.62 99 GLY A CA 1
ATOM 822 C C . GLY A 1 99 ? 15.259 -2.967 -35.777 1.00 75.62 99 GLY A C 1
ATOM 823 O O . GLY A 1 99 ? 15.100 -2.970 -34.559 1.00 75.62 99 GLY A O 1
ATOM 824 N N . GLU A 1 100 ? 16.062 -3.843 -36.381 1.00 78.56 100 GLU A N 1
ATOM 825 C CA . GLU A 1 100 ? 16.852 -4.849 -35.671 1.00 78.56 100 GLU A CA 1
ATOM 826 C C . GLU A 1 100 ? 17.937 -4.231 -34.776 1.00 78.56 100 GLU A C 1
ATOM 828 O O . GLU A 1 100 ? 18.095 -4.627 -33.621 1.00 78.56 100 GLU A O 1
ATOM 833 N N . THR A 1 101 ? 18.646 -3.216 -35.268 1.00 79.12 101 THR A N 1
ATOM 834 C CA . THR A 1 101 ? 19.659 -2.477 -34.509 1.00 79.12 101 THR A CA 1
ATOM 835 C C . THR A 1 101 ? 19.017 -1.746 -33.331 1.00 79.12 101 THR A C 1
ATOM 837 O O . THR A 1 101 ? 19.509 -1.840 -32.209 1.00 79.12 101 THR A O 1
ATOM 840 N N . GLN A 1 102 ? 17.862 -1.101 -33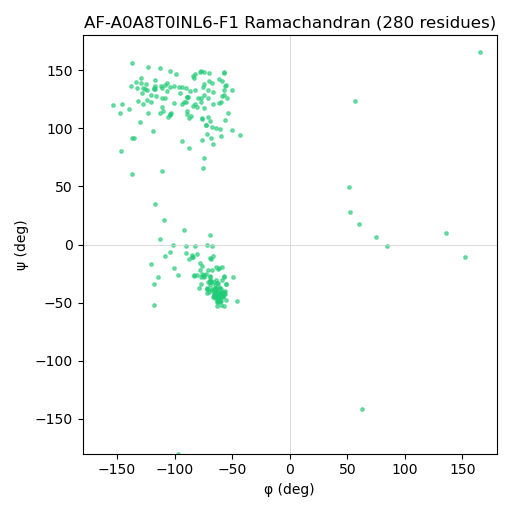.538 1.00 83.56 102 GLN A N 1
ATOM 841 C CA . GLN A 1 102 ? 17.106 -0.458 -32.452 1.00 83.56 102 GLN A CA 1
ATOM 842 C C . GLN A 1 102 ? 16.690 -1.467 -31.375 1.00 83.56 102 GLN A C 1
ATOM 844 O O . GLN A 1 102 ? 16.813 -1.188 -30.183 1.00 83.56 102 GLN A O 1
ATOM 849 N N . PHE A 1 103 ? 16.252 -2.660 -31.783 1.00 85.75 103 PHE A N 1
ATOM 850 C CA . PHE A 1 103 ? 15.906 -3.731 -30.857 1.00 85.75 103 PHE A CA 1
ATOM 851 C C . PHE A 1 103 ? 17.129 -4.247 -30.083 1.00 85.75 103 PHE A C 1
ATOM 853 O O . PHE A 1 103 ? 17.052 -4.404 -28.867 1.00 85.75 103 PHE A O 1
ATOM 860 N N . LYS A 1 104 ? 18.282 -4.443 -30.738 1.00 85.94 104 LYS A N 1
ATOM 861 C CA . LYS A 1 104 ? 19.539 -4.845 -30.075 1.00 85.94 104 LYS A CA 1
ATOM 862 C C . LYS A 1 104 ? 19.987 -3.808 -29.035 1.00 85.94 104 LYS A C 1
ATOM 864 O O . LYS A 1 104 ? 20.352 -4.185 -27.922 1.00 85.94 104 LYS A O 1
ATOM 869 N N . VAL A 1 105 ? 19.883 -2.514 -29.350 1.00 88.75 10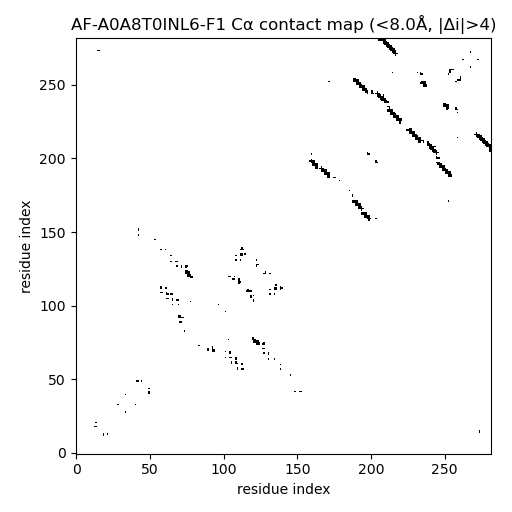5 VAL A N 1
ATOM 870 C CA . VAL A 1 105 ? 20.175 -1.415 -28.408 1.00 88.75 105 VAL A CA 1
ATOM 871 C C . VAL A 1 105 ? 19.157 -1.364 -27.262 1.00 88.75 105 VAL A C 1
ATOM 873 O O . VAL A 1 105 ? 19.536 -1.156 -26.110 1.00 88.75 105 VAL A O 1
ATOM 876 N N . PHE A 1 106 ? 17.877 -1.620 -27.539 1.00 90.81 106 PHE A N 1
ATOM 877 C CA . PHE A 1 106 ? 16.858 -1.732 -26.496 1.00 90.81 106 PHE A CA 1
ATOM 878 C C . PHE A 1 106 ? 17.151 -2.879 -25.530 1.00 90.81 106 PHE A C 1
ATOM 880 O O . PHE A 1 106 ? 17.128 -2.686 -24.315 1.00 90.81 106 PHE A O 1
ATOM 887 N N . ILE A 1 107 ? 17.480 -4.059 -26.054 1.00 90.44 107 ILE A N 1
ATOM 888 C CA . ILE A 1 107 ? 17.836 -5.223 -25.242 1.00 90.44 107 ILE A CA 1
ATOM 889 C C . ILE A 1 107 ? 19.118 -4.955 -24.440 1.00 90.44 107 ILE A C 1
ATOM 891 O O . ILE A 1 107 ? 19.171 -5.322 -23.267 1.00 90.44 107 ILE A O 1
ATOM 895 N N . PHE A 1 108 ? 20.106 -4.249 -25.005 1.00 90.56 108 PHE A N 1
ATOM 896 C CA . PHE A 1 108 ? 21.274 -3.752 -24.265 1.00 90.56 108 PHE A CA 1
ATOM 897 C C . PHE A 1 108 ? 20.862 -2.859 -23.088 1.00 90.56 108 PHE A C 1
ATOM 899 O O . PHE A 1 108 ? 21.219 -3.147 -21.944 1.00 90.56 108 PHE A O 1
ATOM 906 N N . SER A 1 109 ? 20.042 -1.834 -23.332 1.00 92.00 109 SER A N 1
ATOM 907 C CA . SER A 1 109 ? 19.546 -0.940 -22.282 1.00 92.00 109 SER A CA 1
ATOM 908 C C . SER A 1 109 ? 18.759 -1.690 -21.200 1.00 92.00 109 SER A C 1
ATOM 910 O O . SER A 1 109 ? 19.006 -1.488 -20.010 1.00 92.00 109 SER A O 1
ATOM 912 N N . LEU A 1 110 ? 17.881 -2.615 -21.600 1.00 92.19 110 LEU A N 1
ATOM 913 C CA . LEU A 1 110 ? 17.111 -3.471 -20.698 1.00 92.19 110 LEU A CA 1
ATOM 914 C C . LEU A 1 110 ? 18.009 -4.386 -19.869 1.00 92.19 110 LEU A C 1
ATOM 916 O O . LEU A 1 110 ? 17.766 -4.567 -18.674 1.00 92.19 110 LEU A O 1
ATOM 920 N N . SER A 1 111 ? 19.067 -4.932 -20.465 1.00 91.69 111 SER A N 1
ATOM 921 C CA . SER A 1 111 ? 20.026 -5.777 -19.757 1.00 91.69 111 SER A CA 1
ATOM 922 C C . SER A 1 111 ? 20.792 -5.011 -18.680 1.00 91.69 111 SER A C 1
ATOM 924 O O . SER A 1 111 ? 21.034 -5.568 -17.613 1.00 91.69 111 SER A O 1
ATOM 926 N N . LEU A 1 112 ? 21.104 -3.730 -18.912 1.00 91.19 112 LEU A N 1
ATOM 927 C CA . LEU A 1 112 ? 21.709 -2.855 -17.908 1.00 91.19 112 LEU A CA 1
ATOM 928 C C . LEU A 1 112 ? 20.703 -2.488 -16.814 1.00 91.19 112 LEU A C 1
ATOM 930 O O . LEU A 1 112 ? 21.041 -2.551 -15.634 1.00 91.19 112 LEU A O 1
ATOM 934 N N . CYS A 1 113 ? 19.448 -2.193 -17.176 1.00 91.06 113 CYS A N 1
ATOM 935 C CA . CYS A 1 113 ? 18.395 -1.910 -16.197 1.00 91.06 113 CYS A CA 1
ATOM 936 C C . CYS A 1 113 ? 18.074 -3.108 -15.286 1.00 91.06 113 CYS A C 1
ATOM 938 O O . CYS A 1 113 ? 17.704 -2.932 -14.129 1.00 91.06 113 CYS A O 1
ATOM 940 N N . THR A 1 114 ? 18.188 -4.330 -15.808 1.00 88.19 114 THR A N 1
ATOM 941 C CA . THR A 1 114 ? 17.891 -5.582 -15.087 1.00 88.19 114 THR A CA 1
ATOM 942 C C . THR A 1 114 ? 19.140 -6.301 -14.588 1.00 88.19 114 THR A C 1
ATOM 944 O O . THR A 1 114 ? 19.040 -7.361 -13.972 1.00 88.19 114 THR A O 1
ATOM 947 N N . THR A 1 115 ? 20.324 -5.740 -14.848 1.00 85.88 115 THR A N 1
ATOM 948 C CA . THR A 1 115 ? 21.636 -6.325 -14.534 1.00 85.88 115 THR A CA 1
ATOM 949 C C . THR A 1 115 ? 21.831 -7.755 -15.064 1.00 85.88 115 THR A C 1
ATOM 951 O O . THR A 1 115 ? 22.591 -8.532 -14.498 1.00 85.88 115 THR A O 1
ATOM 954 N N . PHE A 1 116 ? 21.149 -8.122 -16.156 1.00 81.81 116 PHE A N 1
ATOM 955 C CA . PHE A 1 116 ? 21.182 -9.479 -16.715 1.00 81.81 116 PHE A CA 1
ATOM 956 C C . PHE A 1 116 ? 22.468 -9.760 -17.519 1.00 81.81 116 PHE A C 1
ATOM 958 O O . PHE A 1 116 ? 22.800 -10.915 -17.759 1.00 81.81 116 PHE A O 1
ATOM 965 N N . GLY A 1 117 ? 23.222 -8.720 -17.907 1.00 67.06 117 GLY A N 1
ATOM 966 C CA . GLY A 1 117 ? 24.607 -8.829 -18.403 1.00 67.06 117 GLY A CA 1
ATOM 967 C C . GLY A 1 117 ? 24.823 -9.673 -19.671 1.00 67.06 117 GLY A C 1
ATOM 968 O O . GLY A 1 117 ? 25.945 -10.086 -19.935 1.00 67.06 117 GLY A O 1
ATOM 969 N N . GLY A 1 118 ? 23.766 -9.957 -20.438 1.00 61.50 118 GLY A N 1
ATOM 970 C CA . GLY A 1 118 ? 23.762 -11.000 -21.474 1.00 61.50 118 GLY A CA 1
ATOM 971 C C . GLY A 1 118 ? 23.733 -10.519 -22.925 1.00 61.50 118 GLY A C 1
ATOM 972 O O . GLY A 1 118 ? 23.288 -11.265 -23.793 1.00 61.50 118 GLY A O 1
ATOM 973 N N . THR A 1 119 ? 24.127 -9.281 -23.216 1.00 70.06 119 THR A N 1
ATOM 974 C CA . THR A 1 119 ? 24.000 -8.721 -24.571 1.00 70.06 119 THR A CA 1
ATOM 975 C C . THR A 1 119 ? 25.342 -8.635 -25.267 1.00 70.06 119 THR A C 1
ATOM 977 O O . THR A 1 119 ? 26.276 -8.070 -24.715 1.00 70.06 119 THR A O 1
ATOM 980 N N . GLY A 1 120 ? 25.420 -9.108 -26.513 1.00 70.06 120 GLY A N 1
ATOM 981 C CA . GLY A 1 120 ? 26.617 -8.972 -27.354 1.00 70.06 120 GLY A CA 1
ATOM 982 C C . GLY A 1 120 ? 26.916 -7.540 -27.815 1.00 70.06 120 GLY A C 1
ATOM 983 O O . GLY A 1 120 ? 27.774 -7.362 -28.667 1.00 70.06 120 GLY A O 1
ATOM 984 N N . VAL A 1 121 ? 26.192 -6.541 -27.300 1.00 81.44 121 VAL A N 1
ATOM 985 C CA . VAL A 1 121 ? 26.396 -5.119 -27.586 1.00 81.44 121 VAL A CA 1
ATOM 986 C C . VAL A 1 121 ? 27.278 -4.519 -26.495 1.00 81.44 121 VAL A C 1
ATOM 988 O O . VAL A 1 121 ? 26.973 -4.678 -25.314 1.00 81.44 121 VAL A O 1
ATOM 991 N N . GLU A 1 122 ? 28.333 -3.797 -26.875 1.00 84.31 122 GLU A N 1
ATOM 992 C CA . GLU A 1 122 ? 29.241 -3.143 -25.915 1.00 84.31 122 GLU A CA 1
ATOM 993 C C . GLU A 1 122 ? 29.364 -1.642 -26.185 1.00 84.31 122 GLU A C 1
ATOM 995 O O . GLU A 1 122 ? 29.532 -1.222 -27.329 1.00 84.31 122 GLU A O 1
ATOM 1000 N N . ALA A 1 123 ? 29.357 -0.826 -25.131 1.00 85.44 123 ALA A N 1
ATOM 1001 C CA . ALA A 1 123 ? 29.632 0.604 -25.234 1.00 85.44 123 ALA A CA 1
ATOM 1002 C C . ALA A 1 123 ? 31.138 0.870 -25.390 1.00 85.44 123 ALA A C 1
ATOM 1004 O O . ALA A 1 123 ? 31.930 0.434 -24.556 1.00 85.44 123 ALA A O 1
ATOM 1005 N N . ARG A 1 124 ? 31.536 1.610 -26.434 1.00 85.31 124 ARG A N 1
ATOM 1006 C CA . ARG A 1 124 ? 32.946 1.959 -26.698 1.00 85.31 124 ARG A CA 1
ATOM 1007 C C . ARG A 1 124 ? 33.226 3.455 -26.672 1.00 85.31 124 ARG A C 1
ATOM 1009 O O . ARG A 1 124 ? 34.314 3.852 -26.261 1.00 85.31 124 ARG A O 1
ATOM 1016 N N . SER A 1 125 ? 32.276 4.288 -27.097 1.00 86.94 125 SER A N 1
ATOM 1017 C CA . SER A 1 125 ? 32.459 5.738 -27.019 1.00 86.94 125 SER A CA 1
ATOM 1018 C C . SER A 1 125 ? 32.428 6.223 -25.560 1.00 86.94 125 SER A C 1
ATOM 1020 O O . SER A 1 125 ? 31.692 5.666 -24.738 1.00 86.94 125 SER A O 1
ATOM 1022 N N . PRO A 1 126 ? 33.178 7.288 -25.208 1.00 89.69 126 PRO A N 1
ATOM 1023 C CA . PRO A 1 126 ? 33.104 7.896 -23.878 1.00 89.69 126 PRO A CA 1
ATOM 1024 C C . PRO A 1 126 ? 31.681 8.321 -23.488 1.00 89.69 126 PRO A C 1
ATOM 1026 O O . PRO A 1 126 ? 31.302 8.210 -22.323 1.00 89.69 126 PRO A O 1
ATOM 1029 N N . TYR A 1 127 ? 30.884 8.762 -24.468 1.00 89.38 127 TYR A N 1
ATOM 1030 C CA . TYR A 1 127 ? 29.476 9.106 -24.280 1.00 89.38 127 TYR A CA 1
ATOM 1031 C C . TYR A 1 127 ? 28.645 7.885 -23.860 1.00 89.38 127 TYR A C 1
ATOM 1033 O O . TYR A 1 127 ? 27.996 7.916 -22.814 1.00 89.38 127 TYR A O 1
ATOM 1041 N N . ASN A 1 128 ? 28.722 6.779 -24.609 1.00 88.69 128 ASN A N 1
ATOM 1042 C CA . ASN A 1 128 ? 27.954 5.572 -24.302 1.00 88.69 128 ASN A CA 1
ATOM 1043 C C . ASN A 1 128 ? 28.422 4.881 -23.016 1.00 88.69 128 ASN A C 1
ATOM 1045 O O . ASN A 1 128 ? 27.599 4.304 -22.308 1.00 88.69 128 ASN A O 1
ATOM 1049 N N . LEU A 1 129 ? 29.711 4.971 -22.674 1.00 91.38 129 LEU A N 1
ATOM 1050 C CA . LEU A 1 129 ? 30.239 4.495 -21.391 1.00 91.38 129 LEU A CA 1
ATOM 1051 C C . LEU A 1 129 ? 29.668 5.291 -20.212 1.00 91.38 129 LEU A C 1
ATOM 1053 O O . LEU A 1 129 ? 29.212 4.703 -19.229 1.00 91.38 129 LEU A O 1
ATOM 1057 N N . LEU A 1 130 ? 29.641 6.624 -20.311 1.00 93.81 130 LEU A N 1
ATOM 1058 C CA . LEU A 1 130 ? 29.003 7.471 -19.303 1.00 93.81 130 LEU A CA 1
ATOM 1059 C C . LEU A 1 130 ? 27.513 7.135 -19.179 1.00 93.81 130 LEU A C 1
ATOM 1061 O O . LEU A 1 130 ? 27.006 6.963 -18.070 1.00 93.81 130 LEU A O 1
ATOM 1065 N N . LEU A 1 131 ? 26.827 6.992 -20.312 1.00 93.38 131 LEU A N 1
ATOM 1066 C CA . LEU A 1 131 ? 25.405 6.684 -20.350 1.00 93.38 131 LEU A CA 1
ATOM 1067 C C . LEU A 1 131 ? 25.099 5.294 -19.771 1.00 93.38 131 LEU A C 1
ATOM 1069 O O . LEU A 1 131 ? 24.125 5.150 -19.044 1.00 93.38 131 LEU A O 1
ATOM 1073 N N . ALA A 1 132 ? 25.946 4.287 -20.009 1.00 92.06 132 ALA A N 1
ATOM 1074 C CA . ALA A 1 132 ? 25.848 2.962 -19.387 1.00 92.06 132 ALA A CA 1
ATOM 1075 C C . ALA A 1 132 ? 25.998 3.002 -17.863 1.00 92.06 132 ALA A C 1
ATOM 1077 O O . ALA A 1 132 ? 25.217 2.359 -17.154 1.00 92.06 132 ALA A O 1
ATOM 1078 N N . ASN A 1 133 ? 26.929 3.806 -17.348 1.00 93.06 133 ASN A N 1
ATOM 1079 C CA . ASN A 1 133 ? 27.073 4.010 -15.907 1.00 93.06 133 ASN A CA 1
ATOM 1080 C C . ASN A 1 133 ? 25.852 4.725 -15.311 1.00 93.06 133 ASN A C 1
ATOM 1082 O O . ASN A 1 133 ? 25.334 4.294 -14.282 1.00 93.06 133 ASN A O 1
ATOM 1086 N N . LEU A 1 134 ? 25.349 5.775 -15.973 1.00 95.19 134 LEU A N 1
ATOM 1087 C CA . LEU A 1 134 ? 24.139 6.485 -15.545 1.00 95.19 134 LEU A CA 1
ATOM 1088 C C . LEU A 1 134 ? 22.895 5.593 -15.593 1.00 95.19 134 LEU A C 1
ATOM 1090 O O . LEU A 1 134 ? 22.089 5.631 -14.664 1.00 95.19 134 LEU A O 1
ATOM 1094 N N . ASN A 1 135 ? 22.752 4.774 -16.636 1.00 94.12 135 ASN A N 1
ATOM 1095 C CA . ASN A 1 135 ? 21.669 3.804 -16.768 1.00 94.12 135 ASN A CA 1
ATOM 1096 C C . ASN A 1 135 ? 21.699 2.808 -15.605 1.00 94.12 135 ASN A C 1
ATOM 1098 O O . ASN A 1 135 ? 20.719 2.674 -14.876 1.00 94.12 135 ASN A O 1
ATOM 1102 N N . THR A 1 136 ? 22.860 2.198 -15.357 1.00 93.25 136 THR A N 1
ATOM 1103 C CA . THR A 1 136 ? 23.041 1.233 -14.263 1.00 93.25 136 THR A CA 1
ATOM 1104 C C . THR A 1 136 ? 22.762 1.865 -12.896 1.00 93.25 136 THR A C 1
ATOM 1106 O O . THR A 1 136 ? 22.023 1.294 -12.096 1.00 93.25 136 THR A O 1
ATOM 1109 N N . LEU A 1 137 ? 23.282 3.069 -12.632 1.00 95.19 137 LEU A N 1
ATOM 1110 C CA . LEU A 1 137 ? 23.039 3.792 -11.379 1.00 95.19 137 LEU A CA 1
ATOM 1111 C C . LEU A 1 137 ? 21.550 4.113 -11.189 1.00 95.19 137 LEU A C 1
ATOM 1113 O O . LEU A 1 137 ? 20.990 3.887 -10.116 1.00 95.19 137 LEU A O 1
ATOM 1117 N N . THR A 1 138 ? 20.892 4.614 -12.236 1.00 95.06 138 THR A N 1
ATOM 1118 C CA . THR A 1 138 ? 19.464 4.955 -12.189 1.00 95.06 138 THR A CA 1
ATOM 1119 C C . THR A 1 138 ? 18.617 3.708 -11.966 1.00 95.06 138 THR A C 1
ATOM 1121 O O . THR A 1 138 ? 17.705 3.719 -11.142 1.00 95.06 138 THR A O 1
ATOM 1124 N N . ALA A 1 139 ? 18.949 2.608 -12.639 1.00 94.12 139 ALA A N 1
ATOM 1125 C CA . ALA A 1 139 ? 18.275 1.332 -12.474 1.00 94.12 139 ALA A CA 1
ATOM 1126 C C . ALA A 1 139 ? 18.415 0.774 -11.053 1.00 94.12 139 ALA A C 1
ATOM 1128 O O . ALA A 1 139 ? 17.425 0.330 -10.476 1.00 94.12 139 ALA A O 1
ATOM 1129 N N . GLN A 1 140 ? 19.605 0.861 -10.451 1.00 93.75 140 GLN A N 1
ATOM 1130 C CA . GLN A 1 140 ? 19.824 0.471 -9.055 1.00 93.75 140 GLN A CA 1
ATOM 1131 C C . GLN A 1 140 ? 18.993 1.320 -8.085 1.00 93.75 140 GLN A C 1
ATOM 1133 O O . GLN A 1 140 ? 18.349 0.770 -7.191 1.00 93.75 140 GLN A O 1
ATOM 1138 N N . LEU A 1 141 ? 18.948 2.643 -8.276 1.00 93.94 141 LEU A N 1
ATOM 1139 C CA . LEU A 1 141 ? 18.115 3.529 -7.456 1.00 93.94 141 LEU A CA 1
ATOM 1140 C C . LEU A 1 141 ? 16.634 3.161 -7.573 1.00 93.94 141 LEU A C 1
ATOM 1142 O O . LEU A 1 141 ? 15.958 2.974 -6.562 1.00 93.94 141 LEU A O 1
ATOM 1146 N N . VAL A 1 142 ? 16.140 2.994 -8.801 1.00 92.31 142 VAL A N 1
ATOM 1147 C CA . VAL A 1 142 ? 14.762 2.564 -9.067 1.00 92.31 142 VAL A CA 1
ATOM 1148 C C . VAL A 1 142 ? 14.482 1.212 -8.411 1.00 92.31 142 VAL A C 1
ATOM 1150 O O . VAL A 1 142 ? 13.464 1.067 -7.741 1.00 92.31 142 VAL A O 1
ATOM 1153 N N . PHE A 1 143 ? 15.391 0.243 -8.514 1.00 91.94 143 PHE A N 1
ATOM 1154 C CA . PHE A 1 143 ? 15.250 -1.065 -7.877 1.00 91.94 143 PHE A CA 1
ATOM 1155 C C . PHE A 1 143 ? 15.114 -0.968 -6.349 1.00 91.94 143 PHE A C 1
ATOM 1157 O O . PHE A 1 143 ? 14.254 -1.634 -5.768 1.00 91.94 143 PHE A O 1
ATOM 1164 N N . VAL A 1 144 ? 15.893 -0.110 -5.685 1.00 92.62 144 VAL A N 1
ATOM 1165 C CA . VAL A 1 144 ? 15.769 0.133 -4.235 1.00 92.62 144 VAL A CA 1
ATOM 1166 C C . VAL A 1 144 ? 14.395 0.715 -3.886 1.00 92.62 144 VAL A C 1
ATOM 1168 O O . VAL A 1 144 ? 13.740 0.231 -2.963 1.00 92.62 144 VAL A O 1
ATOM 1171 N N . PHE A 1 145 ? 13.903 1.696 -4.646 1.00 91.31 145 PHE A N 1
ATOM 1172 C CA . PHE A 1 145 ? 12.570 2.267 -4.411 1.00 91.31 145 PHE A CA 1
ATOM 1173 C C . PHE A 1 145 ? 11.446 1.253 -4.634 1.00 91.31 145 PHE A C 1
ATOM 1175 O O . PHE A 1 145 ? 10.531 1.140 -3.817 1.00 91.31 145 PHE A O 1
ATOM 1182 N N . LEU A 1 146 ? 11.517 0.501 -5.730 1.00 91.69 146 LEU A N 1
ATOM 1183 C CA . LEU A 1 146 ? 10.526 -0.504 -6.098 1.00 91.69 146 LEU A CA 1
ATOM 1184 C C . LEU A 1 146 ? 10.511 -1.668 -5.093 1.00 91.69 146 LEU A C 1
ATOM 1186 O O . LEU A 1 146 ? 9.443 -2.075 -4.636 1.00 91.69 146 LEU A O 1
ATOM 1190 N N . SER A 1 147 ? 11.679 -2.172 -4.687 1.00 92.38 147 SER A N 1
ATOM 1191 C CA . SER A 1 147 ? 11.778 -3.209 -3.652 1.00 92.38 147 SER A CA 1
ATOM 1192 C C . SER A 1 147 ? 11.238 -2.716 -2.308 1.00 92.38 147 SER A C 1
ATOM 1194 O O . SER A 1 147 ? 10.425 -3.410 -1.697 1.00 92.38 147 SER A O 1
ATOM 1196 N N . GLY A 1 148 ? 11.578 -1.492 -1.890 1.00 91.81 148 GLY A N 1
ATOM 1197 C CA . GLY A 1 148 ? 11.002 -0.853 -0.705 1.00 91.81 148 GLY A CA 1
ATOM 1198 C C . GLY A 1 148 ? 9.475 -0.754 -0.770 1.00 91.81 148 GLY A C 1
ATOM 1199 O O . GLY A 1 148 ? 8.795 -1.059 0.211 1.00 91.81 148 GLY A O 1
ATOM 1200 N N . ALA A 1 149 ? 8.920 -0.424 -1.939 1.00 90.31 149 ALA A N 1
ATOM 1201 C CA . ALA A 1 149 ? 7.477 -0.367 -2.141 1.00 90.31 149 ALA A CA 1
ATOM 1202 C C . ALA A 1 149 ? 6.807 -1.747 -2.008 1.00 90.31 149 ALA A C 1
ATOM 1204 O O . ALA A 1 149 ? 5.753 -1.870 -1.377 1.00 90.31 149 ALA A O 1
ATOM 1205 N N . VAL A 1 150 ? 7.428 -2.795 -2.558 1.00 91.00 150 VAL A N 1
ATOM 1206 C CA . VAL A 1 150 ? 6.963 -4.185 -2.417 1.00 91.00 150 VAL A CA 1
ATOM 1207 C C . VAL A 1 150 ? 7.009 -4.620 -0.959 1.00 91.00 150 VAL A C 1
ATOM 1209 O O . VAL A 1 150 ? 6.002 -5.110 -0.449 1.00 91.00 150 VAL A O 1
ATOM 1212 N N . PHE A 1 151 ? 8.129 -4.395 -0.267 1.00 90.44 151 PHE A N 1
ATOM 1213 C CA . PHE A 1 151 ? 8.259 -4.737 1.147 1.00 90.44 151 PHE A CA 1
ATOM 1214 C C . PHE A 1 151 ? 7.224 -4.016 1.991 1.00 90.44 151 PHE A C 1
ATOM 1216 O O . PHE A 1 151 ? 6.513 -4.677 2.736 1.00 90.44 151 PHE A O 1
ATOM 1223 N N . HIS A 1 152 ? 7.068 -2.703 1.815 1.00 88.25 152 HIS A N 1
ATOM 1224 C CA . HIS A 1 152 ? 6.076 -1.923 2.547 1.00 88.25 152 HIS A CA 1
ATOM 1225 C C . HIS A 1 152 ? 4.661 -2.475 2.347 1.00 88.25 152 HIS A C 1
ATOM 1227 O O . HIS A 1 152 ? 3.883 -2.579 3.292 1.00 88.25 152 HIS A O 1
ATOM 1233 N N . ARG A 1 153 ? 4.310 -2.847 1.113 1.00 86.31 153 ARG A N 1
ATOM 1234 C CA . ARG A 1 153 ? 2.981 -3.369 0.795 1.00 86.31 153 ARG A CA 1
ATOM 1235 C C . ARG A 1 153 ? 2.752 -4.779 1.338 1.00 86.31 153 ARG A C 1
ATOM 1237 O O . ARG A 1 153 ? 1.654 -5.064 1.804 1.00 86.31 153 ARG A O 1
ATOM 1244 N N . LEU A 1 154 ? 3.764 -5.642 1.299 1.00 84.56 154 LEU A N 1
ATOM 1245 C CA . LEU A 1 154 ? 3.692 -6.994 1.860 1.00 84.56 154 LEU A CA 1
ATOM 1246 C C . LEU A 1 154 ? 3.769 -6.998 3.393 1.00 84.56 154 LEU A C 1
ATOM 1248 O O . LEU A 1 154 ? 3.228 -7.901 4.023 1.00 84.56 154 LEU A O 1
ATOM 1252 N N . SER A 1 155 ? 4.406 -5.990 3.994 1.00 83.06 155 SER A N 1
ATOM 1253 C CA . SER A 1 155 ? 4.497 -5.823 5.446 1.00 83.06 155 SER A CA 1
ATOM 1254 C C . SER A 1 155 ? 3.284 -5.128 6.053 1.00 83.06 155 SER A C 1
ATOM 1256 O O . SER A 1 155 ? 3.175 -5.076 7.279 1.00 83.06 155 SER A O 1
ATOM 1258 N N . GLN A 1 156 ? 2.387 -4.558 5.237 1.00 73.56 156 GLN A N 1
ATOM 1259 C CA . GLN A 1 156 ? 1.154 -3.979 5.758 1.00 73.56 156 GLN A CA 1
ATOM 1260 C C . GLN A 1 156 ? 0.372 -5.065 6.502 1.00 73.56 156 GLN A C 1
ATOM 1262 O O . GLN A 1 156 ? 0.148 -6.148 5.953 1.00 73.56 156 GLN A O 1
ATOM 1267 N N . PRO A 1 157 ? -0.032 -4.807 7.756 1.00 61.88 157 PRO A N 1
ATOM 1268 C CA . PRO A 1 157 ? -0.707 -5.809 8.555 1.00 61.88 157 PRO A CA 1
ATOM 1269 C C . PRO A 1 157 ? -1.997 -6.230 7.849 1.00 61.88 157 PRO A C 1
ATOM 1271 O O . PRO A 1 157 ? -2.866 -5.399 7.577 1.00 61.88 157 PRO A O 1
ATOM 1274 N N . ALA A 1 158 ? -2.122 -7.529 7.565 1.00 63.62 158 ALA A N 1
ATOM 1275 C CA . ALA A 1 158 ? -3.397 -8.134 7.193 1.00 63.62 158 ALA A CA 1
ATOM 1276 C C . ALA A 1 158 ? -4.4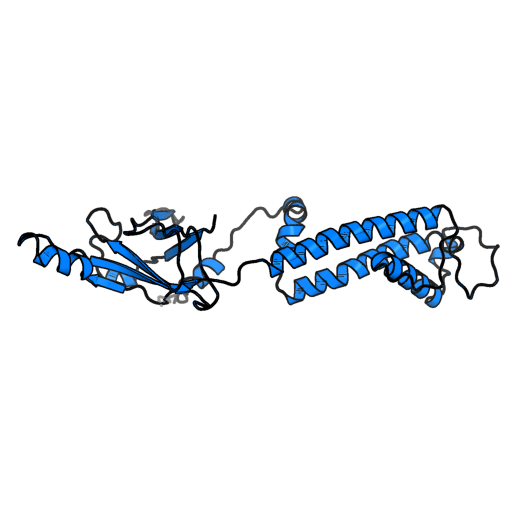39 -7.716 8.234 1.00 63.62 158 ALA A C 1
ATOM 1278 O O . ALA A 1 158 ? -4.100 -7.799 9.410 1.00 63.62 158 ALA A O 1
ATOM 1279 N N . GLU A 1 159 ? -5.639 -7.265 7.821 1.00 71.62 159 GLU A N 1
ATOM 1280 C CA . GLU A 1 159 ? -6.702 -6.752 8.710 1.00 71.62 159 GLU A CA 1
ATOM 1281 C C . GLU A 1 159 ? -6.848 -7.659 9.953 1.00 71.62 159 GLU A C 1
ATOM 1283 O O . GLU A 1 159 ? -7.542 -8.680 9.895 1.00 71.62 159 GLU A O 1
ATOM 1288 N N . PRO A 1 160 ? -6.178 -7.342 11.082 1.00 74.19 160 PRO A N 1
ATOM 1289 C CA . PRO A 1 160 ? -5.910 -8.361 12.099 1.00 74.19 160 PRO A CA 1
ATOM 1290 C C . PRO A 1 160 ? -7.100 -8.511 13.047 1.00 74.19 160 PRO A C 1
ATOM 1292 O O . PRO A 1 160 ? -7.170 -9.436 13.856 1.00 74.19 160 PRO A O 1
ATOM 1295 N N . VAL A 1 161 ? -8.056 -7.592 12.921 1.00 80.62 161 VAL A N 1
ATOM 1296 C CA . VAL A 1 161 ? -9.202 -7.409 13.788 1.00 80.62 161 VAL A CA 1
ATOM 1297 C C . VAL A 1 161 ? -10.480 -7.565 12.978 1.00 80.62 161 VAL A C 1
ATOM 1299 O O . VAL A 1 161 ? -10.692 -6.894 11.967 1.00 80.62 161 VAL A O 1
ATOM 1302 N N . ARG A 1 162 ? -11.375 -8.412 13.480 1.00 84.00 162 ARG A N 1
ATOM 1303 C CA . ARG A 1 162 ? -12.750 -8.557 13.012 1.00 84.00 162 ARG A CA 1
ATOM 1304 C C . ARG A 1 162 ? -13.698 -8.030 14.079 1.00 84.00 162 ARG A C 1
ATOM 1306 O O . ARG A 1 162 ? -13.763 -8.553 15.192 1.00 84.00 162 ARG A O 1
ATOM 1313 N N . TRP A 1 163 ? -14.450 -7.005 13.716 1.00 82.81 163 TRP A N 1
ATOM 1314 C CA . TRP A 1 163 ? -15.502 -6.443 14.552 1.00 82.81 163 TRP A CA 1
ATOM 1315 C C . TRP A 1 163 ? -16.796 -7.238 14.392 1.00 82.81 163 TRP A C 1
ATOM 1317 O O . TRP A 1 163 ? -17.105 -7.717 13.298 1.00 82.81 163 TRP A O 1
ATOM 1327 N N . ALA A 1 164 ? -17.562 -7.373 15.473 1.00 84.12 164 ALA A N 1
ATOM 1328 C CA . ALA A 1 164 ? -18.931 -7.854 15.383 1.00 84.12 164 ALA A CA 1
ATOM 1329 C C . ALA A 1 164 ? -19.772 -6.893 14.532 1.00 84.12 164 ALA A C 1
ATOM 1331 O O . ALA A 1 164 ? -19.613 -5.676 14.606 1.00 84.12 164 ALA A O 1
ATOM 1332 N N . GLN A 1 165 ? -20.677 -7.451 13.731 1.00 79.75 165 GLN A N 1
ATOM 1333 C CA . GLN A 1 165 ? -21.582 -6.665 12.885 1.00 79.75 165 GLN A CA 1
ATOM 1334 C C . GLN A 1 165 ? -22.655 -5.930 13.695 1.00 79.75 165 GLN A C 1
ATOM 1336 O O . GLN A 1 165 ? -23.215 -4.945 13.225 1.00 79.75 165 GLN A O 1
ATOM 1341 N N . VAL A 1 166 ? -22.936 -6.418 14.904 1.00 81.56 166 VAL A N 1
ATOM 1342 C CA . VAL A 1 166 ? -23.984 -5.912 15.785 1.00 81.56 166 VAL A CA 1
ATOM 1343 C C . VAL A 1 166 ? -23.357 -5.544 17.124 1.00 81.56 166 VAL A C 1
ATOM 1345 O O . VAL A 1 166 ? -22.582 -6.321 17.690 1.00 81.56 166 VAL A O 1
ATOM 1348 N N . ALA A 1 167 ? -23.701 -4.359 17.618 1.00 83.56 167 ALA A N 1
ATOM 1349 C CA . ALA A 1 167 ? -23.457 -3.959 18.994 1.00 83.56 167 ALA A CA 1
ATOM 1350 C C . ALA A 1 167 ? -24.735 -4.160 19.816 1.00 83.56 167 ALA A C 1
ATOM 1352 O O . ALA A 1 167 ? -25.842 -4.029 19.296 1.00 83.56 167 ALA A O 1
ATOM 1353 N N . LEU A 1 168 ? -24.577 -4.505 21.089 1.00 84.94 168 LEU A N 1
ATOM 1354 C CA . LEU A 1 168 ? -25.680 -4.808 21.992 1.00 84.94 168 LEU A CA 1
ATOM 1355 C C . LEU A 1 168 ? -25.788 -3.722 23.057 1.00 84.94 168 LEU A C 1
ATOM 1357 O O . LEU A 1 168 ? -24.782 -3.321 23.640 1.00 84.94 168 LEU A O 1
ATOM 1361 N N . ILE A 1 169 ? -27.014 -3.287 23.336 1.00 85.38 169 ILE A N 1
ATOM 1362 C CA . ILE A 1 169 ? -27.331 -2.471 24.507 1.00 85.38 169 ILE A CA 1
ATOM 1363 C C . ILE A 1 169 ? -28.141 -3.358 25.442 1.00 85.38 169 ILE A C 1
ATOM 1365 O O . ILE A 1 169 ? -29.239 -3.787 25.100 1.00 85.38 169 ILE A O 1
ATOM 1369 N N . THR A 1 170 ? -27.585 -3.662 26.607 1.00 83.69 170 THR A N 1
ATOM 1370 C CA . THR A 1 170 ? -28.220 -4.534 27.601 1.00 83.69 170 THR A CA 1
ATOM 1371 C C . THR A 1 170 ? -28.049 -3.955 28.993 1.00 83.69 170 THR A C 1
ATOM 1373 O O . THR A 1 170 ? -27.099 -3.210 29.249 1.00 83.69 170 THR A O 1
ATOM 1376 N N . ASN A 1 171 ? -28.945 -4.328 29.905 1.00 82.94 171 ASN A N 1
ATOM 1377 C CA . ASN A 1 171 ? -28.717 -4.115 31.329 1.00 82.94 171 ASN A CA 1
ATOM 1378 C C . ASN A 1 171 ? -27.398 -4.779 31.718 1.00 82.94 171 ASN A C 1
ATOM 1380 O O . ASN A 1 171 ? -27.062 -5.872 31.243 1.00 82.94 171 ASN A O 1
ATOM 1384 N N . ASP A 1 172 ? -26.616 -4.063 32.509 1.00 72.25 172 ASP A N 1
ATOM 1385 C CA . ASP A 1 172 ? -25.253 -4.434 32.811 1.00 72.25 172 ASP A CA 1
ATOM 1386 C C . ASP A 1 172 ? -25.185 -5.576 33.835 1.00 72.25 172 ASP A C 1
ATOM 1388 O O . ASP A 1 172 ? -25.094 -5.380 35.044 1.00 72.25 172 ASP A O 1
ATOM 1392 N N . GLN A 1 173 ? -25.178 -6.808 33.330 1.00 65.19 173 GLN A N 1
ATOM 1393 C CA . GLN A 1 173 ? -25.119 -8.018 34.158 1.00 65.19 173 GLN A CA 1
ATOM 1394 C C . GLN A 1 173 ? -23.832 -8.115 35.002 1.00 65.19 173 GLN A C 1
ATOM 1396 O O . GLN A 1 173 ? -23.795 -8.813 36.017 1.00 65.19 173 GLN A O 1
ATOM 1401 N N . PHE A 1 174 ? -22.763 -7.406 34.614 1.00 63.19 174 PHE A N 1
ATOM 1402 C CA . PHE A 1 174 ? -21.496 -7.411 35.348 1.00 63.19 174 PHE A CA 1
ATOM 1403 C C . PHE A 1 174 ? -21.542 -6.545 36.612 1.00 63.19 174 PHE A C 1
ATOM 1405 O O . PHE A 1 174 ? -20.832 -6.849 37.569 1.00 63.19 174 PHE A O 1
ATOM 1412 N N . THR A 1 175 ? -22.372 -5.497 36.646 1.00 56.50 175 THR A N 1
ATOM 1413 C CA . THR A 1 175 ? -22.653 -4.761 37.888 1.00 56.50 175 THR A CA 1
ATOM 1414 C C . THR A 1 175 ? -23.738 -5.434 38.717 1.00 56.50 175 THR A C 1
ATOM 1416 O O . THR A 1 175 ? -23.671 -5.348 39.935 1.00 56.50 175 THR A O 1
ATOM 1419 N N . GLU A 1 176 ? -24.669 -6.190 38.126 1.00 51.94 176 GLU A N 1
ATOM 1420 C CA . GLU A 1 176 ? -25.679 -6.950 38.887 1.00 51.94 176 GLU A CA 1
ATOM 1421 C C . GLU A 1 176 ? -25.061 -7.996 39.831 1.00 51.94 176 GLU A C 1
ATOM 1423 O O . GLU A 1 176 ? -25.526 -8.164 40.960 1.00 51.94 176 GLU A O 1
ATOM 1428 N N . HIS A 1 177 ? -23.972 -8.659 39.426 1.00 51.53 177 HIS A N 1
ATOM 1429 C CA . HIS A 1 177 ? -23.255 -9.591 40.304 1.00 51.53 177 HIS A CA 1
ATOM 1430 C C . HIS A 1 177 ? -22.516 -8.900 41.463 1.00 51.53 177 HIS A C 1
ATOM 1432 O O . HIS A 1 177 ? -22.428 -9.477 42.545 1.00 51.53 177 HIS A O 1
ATOM 1438 N N . ALA A 1 178 ? -22.028 -7.670 41.264 1.00 51.53 178 ALA A N 1
ATOM 1439 C CA . ALA A 1 178 ? -21.406 -6.862 42.316 1.00 51.53 178 ALA A CA 1
ATOM 1440 C C . ALA A 1 178 ? -22.454 -6.206 43.240 1.00 51.53 178 ALA A C 1
ATOM 1442 O O . ALA A 1 178 ? -22.282 -6.168 44.457 1.00 51.53 178 ALA A O 1
ATOM 1443 N N . ASN A 1 179 ? -23.583 -5.766 42.682 1.00 49.62 179 ASN A N 1
ATOM 1444 C CA . ASN A 1 179 ? -24.676 -5.107 43.402 1.00 49.62 179 ASN A CA 1
ATOM 1445 C C . ASN A 1 179 ? -25.537 -6.081 44.218 1.00 49.62 179 ASN A C 1
ATOM 1447 O O . ASN A 1 179 ? -26.186 -5.661 45.169 1.00 49.62 179 ASN A O 1
ATOM 1451 N N . LYS A 1 180 ? -25.494 -7.394 43.941 1.00 52.69 180 LYS A N 1
ATOM 1452 C CA . LYS A 1 180 ? -26.033 -8.402 44.876 1.00 52.69 180 LYS A CA 1
ATOM 1453 C C . LYS A 1 180 ? -25.322 -8.397 46.237 1.00 52.69 180 LYS A C 1
ATOM 1455 O O . LYS A 1 180 ? -25.889 -8.897 47.202 1.00 52.69 180 LYS A O 1
ATOM 1460 N N . ILE A 1 181 ? -24.109 -7.842 46.319 1.00 55.66 181 ILE A N 1
ATOM 1461 C CA . ILE A 1 181 ? -23.301 -7.763 47.546 1.00 55.66 181 ILE A CA 1
ATOM 1462 C C . ILE A 1 181 ? -23.388 -6.364 48.191 1.00 55.66 181 ILE A C 1
ATOM 1464 O O . ILE A 1 181 ? -23.143 -6.226 49.387 1.00 55.66 181 ILE A O 1
ATOM 1468 N N . LEU A 1 182 ? -23.785 -5.325 47.446 1.00 48.16 182 LEU A N 1
ATOM 1469 C CA . LEU A 1 182 ? -23.774 -3.934 47.908 1.00 48.16 182 LEU A CA 1
ATOM 1470 C C . LEU A 1 182 ? -25.119 -3.235 47.660 1.00 48.16 182 LEU A C 1
ATOM 1472 O O . LEU A 1 182 ? -25.411 -2.793 46.556 1.00 48.16 182 LEU A O 1
ATOM 1476 N N . THR A 1 183 ? -25.861 -3.061 48.758 1.00 51.78 183 THR A N 1
ATOM 1477 C CA . THR A 1 183 ? -26.967 -2.107 49.001 1.00 51.78 183 THR A CA 1
ATOM 1478 C C . THR A 1 183 ? -28.194 -2.121 48.060 1.00 51.78 183 THR A C 1
ATOM 1480 O O . THR A 1 183 ? -28.085 -1.847 46.865 1.00 51.78 183 THR A O 1
ATOM 1483 N N . PRO A 1 184 ? -29.416 -2.304 48.603 1.00 43.50 184 PRO A N 1
ATOM 1484 C CA . PRO A 1 184 ? -30.655 -2.146 47.846 1.00 43.50 184 PRO A CA 1
ATOM 1485 C C . PRO A 1 184 ? -30.890 -0.656 47.543 1.00 43.50 184 PRO A C 1
ATOM 1487 O O . PRO A 1 184 ? -31.169 0.125 48.448 1.00 43.50 184 PRO A O 1
ATOM 1490 N N . GLY A 1 185 ? -30.755 -0.249 46.276 1.00 55.53 185 GLY A N 1
ATOM 1491 C CA . GLY A 1 185 ? -31.045 1.130 45.846 1.00 55.53 185 GLY A CA 1
ATOM 1492 C C . GLY A 1 185 ? -30.273 1.640 44.625 1.00 55.53 185 GLY A C 1
ATOM 1493 O O . GLY A 1 185 ? -30.628 2.683 44.080 1.00 55.53 185 GLY A O 1
ATOM 1494 N N . VAL A 1 186 ? -29.242 0.929 44.158 1.00 59.00 186 VAL A N 1
ATOM 1495 C CA . VAL A 1 186 ? -28.454 1.359 42.990 1.00 59.00 186 VAL A CA 1
ATOM 1496 C C . VAL A 1 186 ? -29.189 0.998 41.695 1.00 59.00 186 VAL A C 1
ATOM 1498 O O . VAL A 1 186 ? -29.443 -0.176 41.422 1.00 59.00 186 VAL A O 1
ATOM 1501 N N . LYS A 1 187 ? -29.538 2.010 40.887 1.00 60.31 187 LYS A N 1
ATOM 1502 C CA . LYS A 1 187 ? -30.157 1.827 39.563 1.00 60.31 187 LYS A CA 1
ATOM 1503 C C . LYS A 1 187 ? -29.253 0.961 38.672 1.00 60.31 187 LYS A C 1
ATOM 1505 O O . LYS A 1 187 ? -28.048 1.203 38.583 1.00 60.31 187 LYS A O 1
ATOM 1510 N N . SER A 1 188 ? -29.837 -0.040 38.008 1.00 66.50 188 SER A N 1
ATOM 1511 C CA . SER A 1 188 ? -29.130 -0.839 36.999 1.00 66.50 188 SER A CA 1
ATOM 1512 C C . SER A 1 188 ? -28.797 0.061 35.809 1.00 66.50 188 SER A C 1
ATOM 1514 O O . SER A 1 188 ? -29.690 0.672 35.218 1.00 66.50 188 SER A O 1
ATOM 1516 N N . HIS A 1 189 ? -27.509 0.191 35.498 1.00 77.12 189 HIS A N 1
ATOM 1517 C CA . HIS A 1 189 ? -27.057 0.973 34.353 1.00 77.12 189 HIS A CA 1
ATOM 1518 C C . HIS A 1 189 ? -27.149 0.114 33.089 1.00 77.12 189 HIS A C 1
ATOM 1520 O O . HIS A 1 189 ? -26.867 -1.087 33.108 1.00 77.12 189 HIS A O 1
ATOM 1526 N N . LYS A 1 190 ? -27.523 0.728 31.963 1.00 84.69 190 LYS A N 1
ATOM 1527 C CA . LYS A 1 190 ? -27.414 0.071 30.656 1.00 84.69 190 LYS A CA 1
ATOM 1528 C C . LYS A 1 190 ? -25.955 0.098 30.207 1.00 84.69 190 LYS A C 1
ATOM 1530 O O . LYS A 1 190 ? -25.197 1.012 30.525 1.00 84.69 190 LYS A O 1
ATOM 1535 N N . SER A 1 191 ? -25.552 -0.908 29.449 1.00 86.06 191 SER A N 1
ATOM 1536 C CA . SER A 1 191 ? -24.208 -1.021 28.896 1.00 86.06 191 SER A CA 1
ATOM 1537 C C . SER A 1 191 ? -24.272 -1.197 27.388 1.00 86.06 191 SER A C 1
ATOM 1539 O O . SER A 1 191 ? -25.057 -1.999 26.883 1.00 86.06 191 SER A O 1
ATOM 1541 N N . PHE A 1 192 ? -23.439 -0.439 26.681 1.00 87.19 192 PHE A N 1
ATOM 1542 C CA . PHE A 1 192 ? -23.181 -0.612 25.259 1.00 87.19 192 PHE A CA 1
ATOM 1543 C C . PHE A 1 192 ? -21.978 -1.542 25.097 1.00 87.19 192 PHE A C 1
ATOM 1545 O O . PHE A 1 192 ? -20.900 -1.271 25.635 1.00 87.19 192 PHE A O 1
ATOM 1552 N N . ILE A 1 193 ? -22.163 -2.648 24.381 1.00 88.19 193 ILE A N 1
ATOM 1553 C CA . ILE A 1 193 ? -21.178 -3.720 24.253 1.00 88.19 193 ILE A CA 1
ATOM 1554 C C . ILE A 1 193 ? -20.952 -4.030 22.778 1.00 88.19 193 ILE A C 1
ATOM 1556 O O . ILE A 1 193 ? -21.891 -4.304 22.029 1.00 88.19 193 ILE A O 1
ATOM 1560 N N . ILE A 1 194 ? -19.686 -4.077 22.372 1.00 88.62 194 ILE A N 1
ATOM 1561 C CA . ILE A 1 194 ? -19.285 -4.599 21.070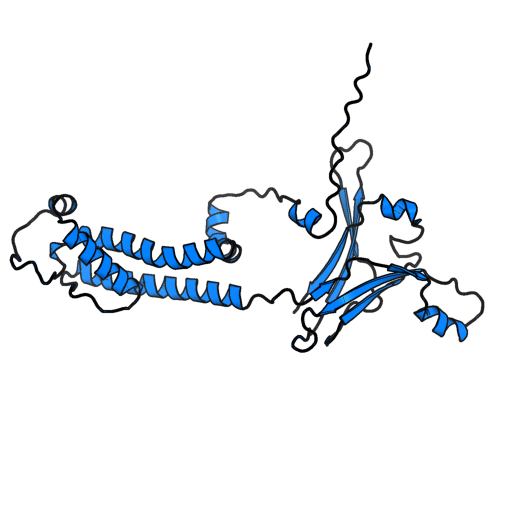 1.00 88.62 194 ILE A CA 1
ATOM 1562 C 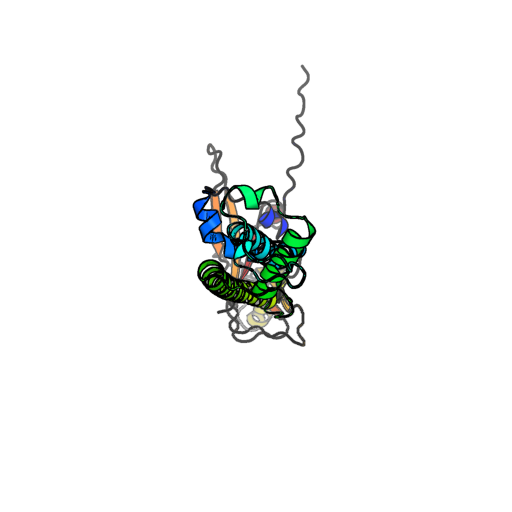C . ILE A 1 194 ? -18.177 -5.633 21.225 1.00 88.62 194 ILE A C 1
ATOM 1564 O O . ILE A 1 194 ? -17.248 -5.484 22.021 1.00 88.62 194 ILE A O 1
ATOM 1568 N N . ARG A 1 195 ? -18.283 -6.713 20.452 1.00 88.56 195 ARG A N 1
ATOM 1569 C CA . ARG A 1 195 ? -17.279 -7.771 20.425 1.00 88.56 195 ARG A CA 1
ATOM 1570 C C . ARG A 1 195 ? -16.266 -7.528 19.317 1.00 88.56 195 ARG A C 1
ATOM 1572 O O . ARG A 1 195 ? -16.621 -7.270 18.168 1.00 88.56 195 ARG A O 1
ATOM 1579 N N . MET A 1 196 ? -15.006 -7.709 19.669 1.00 87.12 196 MET A N 1
ATOM 1580 C CA . MET A 1 196 ? -13.878 -7.745 18.759 1.00 87.12 196 MET A CA 1
ATOM 1581 C C . MET A 1 196 ? -13.231 -9.126 18.826 1.00 87.12 196 MET A C 1
ATOM 1583 O O . MET A 1 196 ? -12.975 -9.627 19.917 1.00 87.12 196 MET A O 1
ATOM 1587 N N . ASN A 1 197 ? -12.934 -9.731 17.682 1.00 86.81 197 ASN A N 1
ATOM 1588 C CA . ASN A 1 197 ? -12.163 -10.970 17.593 1.00 86.81 197 ASN A CA 1
ATOM 1589 C C . ASN A 1 197 ? -10.937 -10.752 16.706 1.00 86.81 197 ASN A C 1
ATOM 1591 O O . ASN A 1 197 ? -10.967 -9.925 15.794 1.00 86.81 197 ASN A O 1
ATOM 1595 N N . LEU A 1 198 ? -9.874 -11.520 16.933 1.00 84.06 198 LEU A N 1
ATOM 1596 C CA . LEU A 1 198 ? -8.759 -11.558 15.987 1.00 84.06 198 LEU A CA 1
ATOM 1597 C C . LEU A 1 198 ? -9.141 -12.367 14.742 1.00 84.06 198 LEU A C 1
ATOM 1599 O O . LEU A 1 198 ? -9.939 -13.303 14.820 1.00 84.06 198 LEU A O 1
ATOM 1603 N N . ALA A 1 199 ? -8.592 -11.992 13.584 1.00 82.00 199 ALA A N 1
ATOM 1604 C CA . ALA A 1 199 ? -8.860 -12.682 12.322 1.00 82.00 199 ALA A CA 1
ATOM 1605 C C . ALA A 1 199 ? -8.339 -14.130 12.325 1.00 82.00 199 ALA A C 1
ATOM 1607 O O . ALA A 1 199 ? -9.026 -15.015 11.813 1.00 82.00 199 ALA A O 1
ATOM 1608 N N . ASP A 1 200 ? -7.171 -14.358 12.934 1.00 80.94 200 ASP A N 1
ATOM 1609 C CA . ASP A 1 200 ? -6.593 -15.680 13.197 1.00 80.94 200 ASP A CA 1
ATOM 1610 C C . ASP A 1 200 ? -6.041 -15.743 14.640 1.00 80.94 200 ASP A C 1
ATOM 1612 O O . ASP A 1 200 ? -4.882 -15.395 14.883 1.00 80.94 200 ASP A O 1
ATOM 1616 N N . PRO A 1 201 ? -6.850 -16.175 15.624 1.00 73.19 201 PRO A N 1
ATOM 1617 C CA . PRO A 1 201 ? -6.444 -16.211 17.031 1.00 73.19 201 PRO A CA 1
ATOM 1618 C C . PRO A 1 201 ? -5.364 -17.263 17.343 1.00 73.19 201 PRO A C 1
ATOM 1620 O O . PRO A 1 201 ? -4.801 -17.254 18.437 1.00 73.19 201 PRO A O 1
ATOM 1623 N N . ALA A 1 202 ? -5.064 -18.185 16.418 1.00 77.31 202 ALA A N 1
ATOM 1624 C CA . ALA A 1 202 ? -4.006 -19.176 16.614 1.00 77.31 202 ALA A CA 1
ATOM 1625 C C . ALA A 1 202 ? -2.611 -18.603 16.323 1.00 77.31 202 ALA A C 1
ATOM 1627 O O . ALA A 1 202 ? -1.625 -19.085 16.879 1.00 77.31 202 ALA A O 1
ATOM 1628 N N . LYS A 1 203 ? -2.525 -17.578 15.465 1.00 78.06 203 LYS A N 1
ATOM 1629 C CA . LYS A 1 203 ? -1.253 -17.025 14.967 1.00 78.06 203 LYS A CA 1
ATOM 1630 C C . LYS A 1 203 ? -1.049 -15.549 15.283 1.00 78.06 203 LYS A C 1
ATOM 1632 O O . LYS A 1 203 ? 0.074 -15.064 15.184 1.00 78.06 203 LYS A O 1
ATOM 1637 N N . MET A 1 204 ? -2.111 -14.828 15.637 1.00 78.12 204 MET A N 1
ATOM 1638 C CA . MET A 1 204 ? -2.062 -13.387 15.848 1.00 78.12 204 MET A CA 1
ATOM 1639 C C . MET A 1 204 ? -2.181 -13.035 17.324 1.00 78.12 204 MET A C 1
ATOM 1641 O O . MET A 1 204 ? -3.014 -13.561 18.057 1.00 78.12 204 MET A O 1
ATOM 1645 N N . VAL A 1 205 ? -1.351 -12.084 17.732 1.00 83.81 205 VAL A N 1
ATOM 1646 C CA . VAL A 1 205 ? -1.410 -11.430 19.032 1.00 83.81 205 VAL A CA 1
ATOM 1647 C C . VAL A 1 205 ? -1.297 -9.939 18.775 1.00 83.81 205 VAL A C 1
ATOM 1649 O O . VAL A 1 205 ? -0.448 -9.502 17.995 1.00 83.81 205 VAL A O 1
ATOM 1652 N N . LEU A 1 206 ? -2.153 -9.161 19.425 1.00 83.94 206 LEU A N 1
ATOM 1653 C CA . LEU A 1 206 ? -2.033 -7.714 19.440 1.00 83.94 206 LEU A CA 1
ATOM 1654 C C . LEU A 1 206 ? -1.388 -7.273 20.754 1.00 83.94 206 LEU A C 1
ATOM 1656 O O . LEU A 1 206 ? -1.717 -7.784 21.826 1.00 83.94 206 LEU A O 1
ATOM 1660 N N . ILE A 1 207 ? -0.451 -6.340 20.641 1.00 85.50 207 ILE A N 1
ATOM 1661 C CA . ILE A 1 207 ? 0.337 -5.791 21.745 1.00 85.50 207 ILE A CA 1
ATOM 1662 C C . ILE A 1 207 ? -0.000 -4.304 21.838 1.00 85.50 207 ILE A C 1
ATOM 1664 O O . ILE A 1 207 ? -0.204 -3.674 20.801 1.00 85.50 207 ILE A O 1
ATOM 1668 N N . GLU A 1 208 ? -0.104 -3.786 23.063 1.00 85.69 208 GLU A N 1
ATOM 1669 C CA . GLU A 1 208 ? -0.363 -2.362 23.346 1.00 85.69 208 GLU A CA 1
ATOM 1670 C C . GLU A 1 208 ? -1.580 -1.806 22.593 1.00 85.69 208 GLU A C 1
ATOM 1672 O O . GLU A 1 208 ? -1.547 -0.760 21.948 1.00 85.69 208 GLU A O 1
ATOM 1677 N N . CYS A 1 209 ? -2.694 -2.531 22.672 1.00 82.69 209 CYS A N 1
ATOM 1678 C CA . CYS A 1 209 ? -3.926 -2.120 22.018 1.00 82.69 209 CYS A CA 1
ATOM 1679 C C . CYS A 1 209 ? -4.562 -0.963 22.777 1.00 82.69 209 CYS A C 1
ATOM 1681 O O . CYS A 1 209 ? -4.844 -1.095 23.971 1.00 82.69 209 CYS A O 1
ATOM 1683 N N . LYS A 1 210 ? -4.888 0.111 22.060 1.00 87.12 210 LYS A N 1
ATOM 1684 C CA . LYS A 1 210 ? -5.785 1.161 22.547 1.00 87.12 210 LYS A CA 1
ATOM 1685 C C . LYS A 1 210 ? -7.081 1.124 21.765 1.00 87.12 210 LYS A C 1
ATOM 1687 O O . LYS A 1 210 ? -7.057 1.018 20.541 1.00 87.12 210 LYS A O 1
ATOM 1692 N N . PHE A 1 211 ? -8.187 1.206 22.482 1.00 85.62 211 PHE A N 1
ATOM 1693 C CA . PHE A 1 211 ? -9.533 1.167 21.953 1.00 85.62 211 PHE A CA 1
ATOM 1694 C C . PHE A 1 211 ? -10.231 2.481 22.248 1.00 85.62 211 PHE A C 1
ATOM 1696 O O . PHE A 1 211 ? -10.187 2.990 23.366 1.00 85.62 211 PHE A O 1
ATOM 1703 N N . GLU A 1 212 ? -10.935 2.982 21.247 1.00 84.25 212 GLU A N 1
ATOM 1704 C CA . GLU A 1 212 ? -11.761 4.170 21.367 1.00 84.25 212 GLU A CA 1
ATOM 1705 C C . GLU A 1 212 ? -13.071 3.930 20.629 1.00 84.25 212 GLU A C 1
ATOM 1707 O O . GLU A 1 212 ? -13.075 3.357 19.539 1.00 84.25 212 GLU A O 1
ATOM 1712 N N . ILE A 1 213 ? -14.178 4.332 21.250 1.00 83.81 213 ILE A N 1
ATOM 1713 C CA . ILE A 1 213 ? -15.509 4.320 20.647 1.00 83.81 213 ILE A CA 1
ATOM 1714 C C . ILE A 1 213 ? -15.924 5.770 20.493 1.00 83.81 213 ILE A C 1
ATOM 1716 O O . ILE A 1 213 ? -16.132 6.447 21.493 1.00 83.81 213 ILE A O 1
ATOM 1720 N N . ILE A 1 214 ? -16.052 6.249 19.261 1.00 82.69 214 ILE A N 1
ATOM 1721 C CA . ILE A 1 214 ? -16.451 7.638 19.009 1.00 82.69 214 ILE A CA 1
ATOM 1722 C C . ILE A 1 214 ? -17.930 7.676 18.660 1.00 82.69 214 ILE A C 1
ATOM 1724 O O . ILE A 1 214 ? -18.348 7.056 17.685 1.00 82.69 214 ILE A O 1
ATOM 1728 N N . TYR A 1 215 ? -18.706 8.426 19.434 1.00 79.62 215 TYR A N 1
ATOM 1729 C CA . TYR A 1 215 ? -20.073 8.792 19.103 1.00 79.62 215 TYR A CA 1
ATOM 1730 C C . TYR A 1 215 ? -20.059 9.999 18.163 1.00 79.62 215 TYR A C 1
ATOM 1732 O O . TYR A 1 215 ? -19.517 11.051 18.500 1.00 79.62 215 TYR A O 1
ATOM 1740 N N . ARG A 1 216 ? -20.644 9.849 16.972 1.00 75.75 216 ARG A N 1
ATOM 1741 C CA . ARG A 1 216 ? -20.773 10.928 15.989 1.00 75.75 216 ARG A CA 1
ATOM 1742 C C . ARG A 1 216 ? -22.231 11.342 15.851 1.00 75.75 216 ARG A C 1
ATOM 1744 O O . ARG A 1 216 ? -23.070 10.504 15.536 1.00 75.75 216 ARG A O 1
ATOM 1751 N N . CYS A 1 217 ? -22.495 12.634 16.015 1.00 71.06 217 CYS A N 1
ATOM 1752 C CA . CYS A 1 217 ? -23.794 13.250 15.777 1.00 71.06 217 CYS A CA 1
ATOM 1753 C C . CYS A 1 217 ? -23.670 14.281 14.650 1.00 71.06 217 CYS A C 1
ATOM 1755 O O . CYS A 1 217 ? -22.722 15.069 14.625 1.00 71.06 217 CYS A O 1
ATOM 1757 N N . ILE A 1 218 ? -24.606 14.253 13.704 1.00 71.31 218 ILE A N 1
ATOM 1758 C CA . ILE A 1 218 ? -24.702 15.245 12.633 1.00 71.31 218 ILE A CA 1
ATOM 1759 C C . ILE A 1 218 ? -25.859 16.164 13.002 1.00 71.31 218 ILE A C 1
ATOM 1761 O O . ILE A 1 218 ? -27.007 15.730 13.022 1.00 71.31 218 ILE A O 1
ATOM 1765 N N . LEU A 1 219 ? -25.539 17.411 13.329 1.00 67.38 219 LEU A N 1
ATOM 1766 C CA . LEU A 1 219 ? -26.500 18.436 13.706 1.00 67.38 219 LEU A CA 1
ATOM 1767 C C . LEU A 1 219 ? -26.596 19.452 12.572 1.00 67.38 219 LEU A C 1
ATOM 1769 O O . LEU A 1 219 ? -25.592 20.018 12.146 1.00 67.38 219 LEU A O 1
ATOM 1773 N N . THR A 1 220 ? -27.804 19.707 12.093 1.00 65.50 220 THR A N 1
ATOM 1774 C CA . THR A 1 220 ? -28.104 20.842 11.216 1.00 65.50 220 THR A CA 1
ATOM 1775 C C . THR A 1 220 ? -28.795 21.898 12.062 1.00 65.50 220 THR A C 1
ATOM 1777 O O . THR A 1 220 ? -29.893 21.654 12.558 1.00 65.50 220 THR A O 1
ATOM 1780 N N . ALA A 1 221 ? -28.144 23.041 12.281 1.00 64.56 221 ALA A N 1
ATOM 1781 C CA . ALA A 1 221 ? -28.785 24.156 12.969 1.00 64.56 221 ALA A CA 1
ATOM 1782 C C . ALA A 1 221 ? -29.911 24.721 12.092 1.00 64.56 221 ALA A C 1
ATOM 1784 O O . ALA A 1 221 ? -29.743 24.859 10.878 1.00 64.56 221 ALA A O 1
ATOM 1785 N N . GLU A 1 222 ? -31.052 25.055 12.695 1.00 62.41 222 GLU A N 1
ATOM 1786 C CA . GLU A 1 222 ? -32.165 25.670 11.970 1.00 62.41 222 GLU A CA 1
ATOM 1787 C C . GLU A 1 222 ? -31.697 26.969 11.287 1.00 62.41 222 GLU A C 1
ATOM 1789 O O . GLU A 1 222 ? -31.033 27.816 11.888 1.00 62.41 222 GLU A O 1
ATOM 1794 N N . GLY A 1 223 ? -31.971 27.091 9.986 1.00 64.56 223 GLY A N 1
ATOM 1795 C CA . GLY A 1 223 ? -31.529 28.220 9.159 1.00 64.56 223 GLY A CA 1
ATOM 1796 C C . GLY A 1 223 ? -30.113 28.115 8.573 1.00 64.56 223 GLY A C 1
ATOM 1797 O O . GLY A 1 223 ? -29.719 29.008 7.828 1.00 64.56 223 GLY A O 1
ATOM 1798 N N . HIS A 1 224 ? -29.352 27.048 8.850 1.00 57.22 224 HIS A N 1
ATOM 1799 C CA . HIS A 1 224 ? -28.037 26.806 8.241 1.00 57.22 224 HIS A CA 1
ATOM 1800 C C . HIS A 1 224 ? -28.053 25.536 7.379 1.00 57.22 224 HIS A C 1
ATOM 1802 O O . HIS A 1 224 ? -28.419 24.457 7.836 1.00 57.22 224 HIS A O 1
ATOM 1808 N N . HIS A 1 225 ? -27.612 25.650 6.123 1.00 59.12 225 HIS A N 1
ATOM 1809 C CA . HIS A 1 225 ? -27.554 24.522 5.181 1.00 59.12 225 HIS A CA 1
ATOM 1810 C C . HIS A 1 225 ? -26.325 23.616 5.364 1.00 59.12 225 HIS A C 1
ATOM 1812 O O . HIS A 1 225 ? -26.242 22.566 4.727 1.00 59.12 225 HIS A O 1
ATOM 1818 N N . SER A 1 226 ? -25.357 24.001 6.202 1.00 61.41 226 SER A N 1
ATOM 1819 C CA . SER A 1 226 ? -24.158 23.201 6.449 1.00 61.41 226 SER A CA 1
ATOM 1820 C C . SER A 1 226 ? -24.340 22.293 7.677 1.00 61.41 226 SER A C 1
ATOM 1822 O O . SER A 1 226 ? -24.574 22.784 8.783 1.00 61.41 226 SER A O 1
ATOM 1824 N N . PRO A 1 227 ? -24.221 20.961 7.525 1.00 67.12 227 PRO A N 1
ATOM 1825 C CA . PRO A 1 227 ? -24.271 20.047 8.659 1.00 67.12 227 PRO A CA 1
ATOM 1826 C C . PRO A 1 227 ? -23.003 20.182 9.513 1.00 67.12 227 PRO A C 1
ATOM 1828 O O . PRO A 1 227 ? -21.886 20.031 9.015 1.00 67.12 227 PRO A O 1
ATOM 1831 N N . PHE A 1 228 ? -23.168 20.415 10.815 1.00 67.31 228 PHE A N 1
ATOM 1832 C CA . PHE A 1 228 ? -22.088 20.336 11.791 1.00 67.31 228 PHE A CA 1
ATOM 1833 C C . PHE A 1 228 ? -21.940 18.896 12.280 1.00 67.31 228 PHE A C 1
ATOM 1835 O O . PHE A 1 228 ? -22.907 18.232 12.653 1.00 67.31 228 PHE A O 1
ATOM 1842 N N . ILE A 1 229 ? -20.710 18.397 12.289 1.00 71.31 229 ILE A N 1
ATOM 1843 C CA . ILE A 1 229 ? -20.396 17.057 12.777 1.00 71.31 229 ILE A CA 1
ATOM 1844 C C . ILE A 1 229 ? -19.754 17.198 14.153 1.00 71.31 229 ILE A C 1
ATOM 1846 O O . ILE A 1 229 ? -18.623 17.664 14.259 1.00 71.31 229 ILE A O 1
ATOM 1850 N N . SER A 1 230 ? -20.452 16.744 15.192 1.00 75.19 230 SER A N 1
ATOM 1851 C CA . SER A 1 230 ? -19.893 16.612 16.536 1.00 75.19 230 SER A CA 1
ATOM 1852 C C . SER A 1 230 ? -19.412 15.181 16.767 1.00 75.19 230 SER A C 1
ATOM 1854 O O . SER A 1 230 ? -20.092 14.218 16.397 1.00 75.19 230 SER A O 1
ATOM 1856 N N . GLN A 1 231 ? -18.225 15.038 17.353 1.00 81.12 231 GLN A N 1
ATOM 1857 C CA . GLN A 1 231 ? -17.620 13.757 17.712 1.00 81.12 231 GLN A CA 1
ATOM 1858 C C . GLN A 1 231 ? -17.292 13.769 19.202 1.00 81.12 231 GLN A C 1
ATOM 1860 O O . GLN A 1 231 ? -16.591 14.660 19.672 1.00 81.12 231 GLN A O 1
ATOM 1865 N N . VAL A 1 232 ? -17.801 12.783 19.939 1.00 83.38 232 VAL A N 1
ATOM 1866 C CA . VAL A 1 232 ? -17.596 12.649 21.383 1.00 83.38 232 VAL A CA 1
ATOM 1867 C C . VAL A 1 232 ? -17.079 11.240 21.679 1.00 83.38 232 VAL A C 1
ATOM 1869 O O . VAL A 1 232 ? -17.761 10.267 21.346 1.00 83.38 232 VAL A O 1
ATOM 1872 N N . PRO A 1 233 ? -15.891 11.085 22.286 1.00 84.81 233 PRO A N 1
ATOM 1873 C CA . PRO A 1 233 ? -15.396 9.773 22.675 1.00 84.81 233 PRO A CA 1
ATOM 1874 C C . PRO A 1 233 ? -16.204 9.218 23.854 1.00 84.81 233 PRO A C 1
ATOM 1876 O O . PRO A 1 233 ? -16.455 9.905 24.844 1.00 84.81 233 PRO A O 1
ATOM 1879 N N . LEU A 1 234 ? -16.612 7.955 23.759 1.00 86.88 234 LEU A N 1
ATOM 1880 C CA . LEU A 1 234 ? -17.300 7.243 24.829 1.00 86.88 234 LEU A CA 1
ATOM 1881 C C . LEU A 1 234 ? -16.289 6.694 25.834 1.00 86.88 234 LEU A C 1
ATOM 1883 O O . LEU A 1 234 ? -15.313 6.033 25.476 1.00 86.88 234 LEU A O 1
ATOM 1887 N N . LYS A 1 235 ? -16.565 6.906 27.122 1.00 90.25 235 LYS A N 1
ATOM 1888 C CA . LYS A 1 235 ? -15.730 6.415 28.221 1.00 90.25 235 LYS A CA 1
ATOM 1889 C C . LYS A 1 235 ? -15.798 4.888 28.334 1.00 90.25 235 LYS A C 1
ATOM 1891 O O . LYS A 1 235 ? -16.797 4.332 28.790 1.00 90.25 235 LYS A O 1
ATOM 1896 N N . LEU A 1 236 ? -14.739 4.196 27.930 1.00 88.56 236 LEU A N 1
ATOM 1897 C CA . LEU A 1 236 ? -14.676 2.733 27.984 1.00 88.56 236 LEU A CA 1
ATOM 1898 C C . LEU A 1 236 ? -14.288 2.225 29.373 1.00 88.56 236 LEU A C 1
ATOM 1900 O O . LEU A 1 236 ? -13.470 2.832 30.059 1.00 88.56 236 LEU A O 1
ATOM 1904 N N . VAL A 1 237 ? -14.819 1.061 29.760 1.00 88.31 237 VAL A N 1
ATOM 1905 C CA . VAL A 1 237 ? -14.434 0.373 31.010 1.00 88.31 237 VAL A CA 1
ATOM 1906 C C . VAL A 1 237 ? -12.970 -0.069 30.966 1.00 88.31 237 VAL A C 1
ATOM 1908 O O . VAL A 1 237 ? -12.265 -0.025 31.970 1.00 88.31 237 VAL A O 1
ATOM 1911 N N . ARG A 1 238 ? -12.509 -0.505 29.791 1.00 86.12 238 ARG A N 1
ATOM 1912 C CA . ARG A 1 238 ? -11.123 -0.899 29.545 1.00 86.12 238 ARG A CA 1
ATOM 1913 C C . ARG A 1 238 ? -10.673 -0.332 28.195 1.00 86.12 238 ARG A C 1
ATOM 1915 O O . ARG A 1 238 ? -10.911 -0.981 27.177 1.00 86.12 238 ARG A O 1
ATOM 1922 N N . PRO A 1 239 ? -10.082 0.873 28.176 1.00 86.31 239 PRO A N 1
ATOM 1923 C CA . PRO A 1 239 ? -9.627 1.506 26.942 1.00 86.31 239 PRO A CA 1
ATOM 1924 C C . PRO A 1 239 ? -8.328 0.893 26.412 1.00 86.31 239 PRO A C 1
ATOM 1926 O O . PRO A 1 239 ? -8.089 0.939 25.215 1.00 86.31 239 PRO A O 1
ATOM 1929 N N . GLU A 1 240 ? -7.499 0.286 27.264 1.00 87.69 240 GLU A N 1
ATOM 1930 C CA . GLU A 1 240 ? -6.186 -0.228 26.862 1.00 87.69 240 GLU A CA 1
ATOM 1931 C C . GLU A 1 240 ? -5.987 -1.682 27.304 1.00 87.69 240 GLU A C 1
ATOM 1933 O O . GLU A 1 240 ? -6.439 -2.102 28.375 1.00 87.69 240 GLU A O 1
ATOM 1938 N N . VAL A 1 241 ? -5.318 -2.469 26.458 1.00 86.50 241 VAL A N 1
ATOM 1939 C CA . VAL A 1 241 ? -4.946 -3.862 26.731 1.00 86.50 241 VAL A CA 1
ATOM 1940 C C . VAL A 1 241 ? -3.533 -4.115 26.216 1.00 86.50 241 VAL A C 1
ATOM 1942 O O . VAL A 1 241 ? -3.287 -4.081 25.014 1.00 86.50 241 VAL A O 1
ATOM 1945 N N . SER A 1 242 ? -2.609 -4.434 27.123 1.00 84.81 242 SER A N 1
ATOM 1946 C CA . SER A 1 242 ? -1.201 -4.673 26.780 1.00 84.81 242 SER A CA 1
ATOM 1947 C C . SER A 1 242 ? -0.993 -5.914 25.912 1.00 84.81 242 SER A C 1
ATOM 1949 O O . SER A 1 242 ? -0.080 -5.938 25.094 1.00 84.81 242 SER A O 1
ATOM 1951 N N . TYR A 1 243 ? -1.829 -6.943 26.080 1.00 87.94 243 TYR A N 1
ATOM 1952 C CA . TYR A 1 243 ? -1.694 -8.220 25.382 1.00 87.94 243 TYR A CA 1
ATOM 1953 C C . TYR A 1 243 ? -3.063 -8.837 25.078 1.00 87.94 243 TYR A C 1
ATOM 1955 O O . TYR A 1 243 ? -3.836 -9.131 25.994 1.00 87.94 243 TYR A O 1
ATOM 1963 N N . LEU A 1 244 ? -3.361 -9.069 23.796 1.00 85.44 244 LEU A N 1
ATOM 1964 C CA . LEU A 1 244 ? -4.628 -9.641 23.344 1.00 85.44 244 LEU A CA 1
ATOM 1965 C C . LEU A 1 244 ? -4.419 -10.790 22.347 1.00 85.44 244 LEU A C 1
ATOM 1967 O O . LEU A 1 244 ? -3.823 -10.597 21.291 1.00 85.44 244 LEU A O 1
ATOM 1971 N N . LYS A 1 245 ? -4.972 -11.973 22.659 1.00 84.00 245 LYS A N 1
ATOM 1972 C CA . LYS A 1 245 ? -4.785 -13.213 21.873 1.00 84.00 245 LYS A CA 1
ATOM 1973 C C . LYS A 1 245 ? -6.044 -13.774 21.196 1.00 84.00 245 LYS A C 1
ATOM 1975 O O . LYS A 1 245 ? -5.940 -14.436 20.176 1.00 84.00 245 LYS A O 1
ATOM 1980 N N . PHE A 1 246 ? -7.238 -13.541 21.741 1.00 83.19 246 PHE A N 1
ATOM 1981 C CA . PHE A 1 246 ? -8.467 -14.171 21.223 1.00 83.19 246 PHE A CA 1
ATOM 1982 C C . PHE A 1 246 ? -9.476 -13.141 20.713 1.00 83.19 246 PHE A C 1
ATOM 1984 O O . PHE A 1 246 ? -9.950 -13.202 19.579 1.00 83.19 246 PHE A O 1
ATOM 1991 N N . GLY A 1 247 ? -9.785 -12.166 21.557 1.00 83.62 247 GLY A N 1
ATOM 1992 C CA . GLY A 1 247 ? -10.800 -11.160 21.309 1.00 83.62 247 GLY A CA 1
ATOM 1993 C C . GLY A 1 247 ? -11.141 -10.441 22.603 1.00 83.62 247 GLY A C 1
ATOM 1994 O O . GLY A 1 247 ? -10.767 -10.890 23.688 1.00 83.62 247 GLY A O 1
ATOM 1995 N N . LEU A 1 248 ? -11.822 -9.311 22.484 1.00 89.06 248 LEU A N 1
ATOM 1996 C CA . LEU A 1 248 ? -12.188 -8.455 23.601 1.00 89.06 248 LEU A CA 1
ATOM 1997 C C . LEU A 1 248 ? -13.654 -8.051 23.473 1.00 89.06 248 LEU A C 1
ATOM 1999 O O . LEU A 1 248 ? -14.136 -7.740 22.383 1.00 89.06 248 LEU A O 1
ATOM 2003 N N . LEU A 1 249 ? -14.355 -8.040 24.602 1.00 89.19 249 LEU A N 1
ATOM 2004 C CA . LEU A 1 249 ? -15.628 -7.343 24.725 1.00 89.19 249 LEU A CA 1
ATOM 2005 C C . LEU A 1 249 ? -15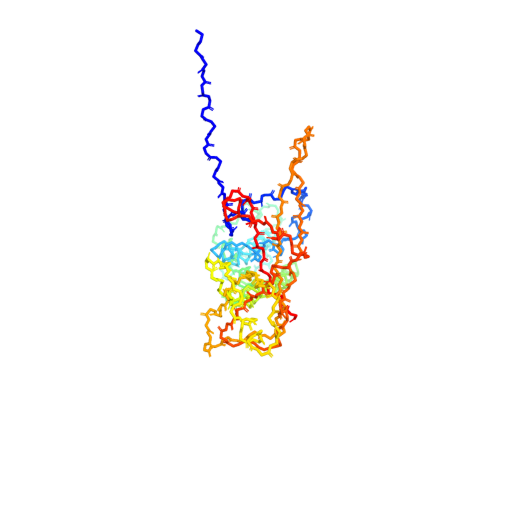.329 -5.917 25.172 1.00 89.19 249 LEU A C 1
ATOM 2007 O O . LEU A 1 249 ? -14.850 -5.697 26.285 1.00 89.19 249 LEU A O 1
ATOM 2011 N N . ILE A 1 250 ? -15.581 -4.963 24.285 1.00 89.12 250 ILE A N 1
ATOM 2012 C CA . ILE A 1 250 ? -15.446 -3.544 24.581 1.00 89.12 250 ILE A CA 1
ATOM 2013 C C . ILE A 1 250 ? -16.783 -3.068 25.125 1.00 89.12 250 ILE A C 1
ATOM 2015 O O . ILE A 1 250 ? -17.826 -3.289 24.509 1.00 89.12 250 ILE A O 1
ATOM 2019 N N . ARG A 1 251 ? -16.738 -2.437 26.297 1.00 89.50 251 ARG A N 1
ATOM 2020 C CA . ARG A 1 251 ? -17.921 -2.014 27.040 1.00 89.50 251 ARG A CA 1
ATOM 2021 C C . ARG A 1 251 ? -17.831 -0.540 27.404 1.00 89.50 251 ARG A C 1
ATOM 2023 O O . ARG A 1 251 ? -16.810 -0.087 27.924 1.00 89.50 251 ARG A O 1
ATOM 2030 N N . HIS A 1 252 ? -18.934 0.161 27.186 1.00 89.25 252 HIS A N 1
ATOM 2031 C CA . HIS A 1 252 ? -19.203 1.507 27.670 1.00 89.25 252 HIS A CA 1
ATOM 2032 C C . HIS A 1 252 ? -20.423 1.465 28.599 1.00 89.25 252 HIS A C 1
ATOM 2034 O O . HIS A 1 252 ? -21.418 0.803 28.293 1.00 89.25 252 HIS A O 1
ATOM 2040 N N . ILE A 1 253 ? -20.331 2.129 29.750 1.00 89.31 253 ILE A N 1
ATOM 2041 C CA . ILE A 1 253 ? -21.441 2.246 30.702 1.00 89.31 253 ILE A CA 1
ATOM 2042 C C . ILE A 1 253 ? -22.239 3.492 30.325 1.00 89.31 253 ILE A C 1
ATOM 2044 O O . ILE A 1 253 ? -21.663 4.568 30.198 1.00 89.31 253 ILE A O 1
ATOM 2048 N N . ILE A 1 254 ? -23.548 3.333 30.142 1.00 87.38 254 ILE A N 1
ATOM 2049 C CA . ILE A 1 254 ? -24.465 4.434 29.850 1.00 87.38 254 ILE A CA 1
ATOM 2050 C C . ILE A 1 254 ? -24.917 5.014 31.194 1.00 87.38 254 ILE A C 1
ATOM 2052 O O . ILE A 1 254 ? -25.942 4.617 31.750 1.00 87.38 254 ILE A O 1
ATOM 2056 N N . ASP A 1 255 ? -24.084 5.890 31.745 1.00 85.75 255 ASP A N 1
ATOM 2057 C CA . ASP A 1 255 ? -24.381 6.716 32.917 1.00 85.75 255 ASP A CA 1
ATOM 2058 C C . ASP A 1 255 ? -24.850 8.115 32.491 1.00 85.75 255 ASP A C 1
ATOM 2060 O O . ASP A 1 255 ? -24.913 8.410 31.302 1.00 85.75 255 ASP A O 1
ATOM 2064 N N . GLU A 1 256 ? -25.159 8.989 33.448 1.00 85.94 256 GLU A N 1
ATOM 2065 C CA . GLU A 1 256 ? -25.599 10.371 33.187 1.00 85.94 256 GLU A CA 1
ATOM 2066 C C . GLU A 1 256 ? -24.577 11.209 32.396 1.00 85.94 256 GLU A C 1
ATOM 2068 O O . GLU A 1 256 ? -24.936 12.223 31.803 1.00 85.94 256 GLU A O 1
ATOM 2073 N N . SER A 1 257 ? -23.306 10.789 32.364 1.00 85.25 257 SER A N 1
ATOM 2074 C CA . SER A 1 257 ? -22.246 11.451 31.598 1.00 85.25 257 SER A CA 1
ATOM 2075 C C . SER A 1 257 ? -22.142 10.955 30.152 1.00 85.25 257 SER A C 1
ATOM 2077 O O . SER A 1 257 ? -21.456 11.566 29.330 1.00 85.25 257 SER A O 1
ATOM 2079 N N . SER A 1 258 ? -22.809 9.846 29.824 1.00 84.94 258 SER A N 1
ATOM 2080 C CA . SER A 1 258 ? -22.818 9.276 28.485 1.00 84.94 258 SER A CA 1
ATOM 2081 C C . SER A 1 258 ? -23.711 10.092 27.544 1.00 84.94 258 SER A C 1
ATOM 2083 O O . SER A 1 258 ? -24.862 10.364 27.879 1.00 84.94 258 SER A O 1
ATOM 2085 N N . PRO A 1 259 ? -23.272 10.385 26.306 1.00 82.62 259 PRO A N 1
ATOM 2086 C CA . PRO A 1 259 ? -24.142 10.995 25.298 1.00 82.62 259 PRO A CA 1
ATOM 2087 C C . PRO A 1 259 ? -25.277 10.060 24.843 1.00 82.62 259 PRO A C 1
ATOM 2089 O O . PRO A 1 259 ? -26.177 10.497 24.133 1.00 82.62 259 PRO A O 1
ATOM 2092 N N . LEU A 1 260 ? -25.234 8.778 25.228 1.00 82.44 260 LEU A N 1
ATOM 2093 C CA . LEU A 1 260 ? -26.300 7.803 24.986 1.00 82.44 260 LEU A CA 1
ATOM 2094 C C . LEU A 1 260 ? -27.331 7.768 26.128 1.00 82.44 260 LEU A C 1
ATOM 2096 O O . LEU A 1 260 ? -28.285 6.988 26.074 1.00 82.44 260 LEU A O 1
ATOM 2100 N N . TYR A 1 261 ? -27.137 8.564 27.183 1.00 84.25 261 TYR A N 1
ATOM 2101 C CA . TYR A 1 261 ? -28.052 8.618 28.314 1.00 84.25 261 TYR A CA 1
ATOM 2102 C C . TYR A 1 261 ? -29.402 9.205 27.901 1.00 84.25 261 TYR A C 1
ATOM 2104 O O . TYR A 1 261 ? -29.470 10.242 27.247 1.00 84.25 261 TYR A O 1
ATOM 2112 N N . GLY A 1 262 ? -30.489 8.529 28.277 1.00 76.81 262 GLY A N 1
ATOM 2113 C CA . GLY A 1 262 ? -31.848 8.960 27.937 1.00 76.81 262 GLY A CA 1
ATOM 2114 C C . GLY A 1 262 ? -32.262 8.731 26.479 1.00 76.81 262 GLY A C 1
ATOM 2115 O O . GLY A 1 262 ? -33.351 9.153 26.106 1.00 76.81 262 GLY A O 1
ATOM 2116 N N . MET A 1 263 ? -31.446 8.060 25.654 1.00 73.81 263 MET A N 1
ATOM 2117 C CA . MET A 1 263 ? -31.866 7.670 24.305 1.00 73.81 263 MET A CA 1
ATOM 2118 C C . MET A 1 263 ? -32.788 6.448 24.338 1.00 73.81 263 MET A C 1
ATOM 2120 O O . MET A 1 263 ? -32.398 5.372 24.807 1.00 73.81 263 MET A O 1
ATOM 2124 N N . ASP A 1 264 ? -33.989 6.601 23.781 1.00 67.31 264 ASP A N 1
ATOM 2125 C CA . ASP A 1 264 ? -34.903 5.489 23.533 1.00 67.31 264 ASP A CA 1
ATOM 2126 C C . ASP A 1 264 ? -34.485 4.688 22.293 1.00 67.31 264 ASP A C 1
ATOM 2128 O O . ASP A 1 264 ? -33.908 5.211 21.334 1.00 67.31 264 ASP A O 1
ATOM 2132 N N . PHE A 1 265 ? -34.770 3.382 22.313 1.00 60.31 265 PHE A N 1
ATOM 2133 C CA . PHE A 1 265 ? -34.357 2.446 21.261 1.00 60.31 265 PHE A CA 1
ATOM 2134 C C . PHE A 1 265 ? -34.897 2.825 19.872 1.00 60.31 265 PHE A C 1
ATOM 2136 O O . PHE A 1 265 ? -34.215 2.579 18.879 1.00 60.31 265 PHE A O 1
ATOM 2143 N N . GLU A 1 266 ? -36.066 3.466 19.810 1.00 56.19 266 GLU A N 1
ATOM 2144 C CA . GLU A 1 266 ? -36.705 3.929 18.570 1.00 56.19 266 GLU A CA 1
ATOM 2145 C C . GLU A 1 266 ? -35.975 5.139 17.959 1.00 56.19 266 GLU A C 1
ATOM 2147 O O . GLU A 1 266 ? -35.743 5.197 16.753 1.00 56.19 266 GLU A O 1
ATOM 2152 N N . VAL A 1 267 ? -35.484 6.058 18.795 1.00 55.72 267 VAL A N 1
ATOM 2153 C CA . VAL A 1 267 ? -34.701 7.230 18.357 1.00 55.72 267 VAL A CA 1
ATOM 2154 C C . VAL A 1 267 ? -33.311 6.807 17.861 1.00 55.72 267 VAL A C 1
ATOM 2156 O O . VAL A 1 267 ? -32.746 7.385 16.929 1.00 55.72 267 VAL A O 1
ATOM 2159 N N . CYS A 1 268 ? -32.766 5.743 18.450 1.00 53.00 268 CYS A N 1
ATOM 2160 C CA . CYS A 1 268 ? -31.461 5.187 18.106 1.00 53.00 268 CYS A CA 1
ATOM 2161 C C . CYS A 1 268 ? -31.444 4.522 16.710 1.00 53.00 268 CYS A C 1
ATOM 2163 O O . CYS A 1 268 ? -30.402 4.508 16.051 1.00 53.00 268 CYS A O 1
ATOM 2165 N N . SER A 1 269 ? -32.584 4.014 16.216 1.00 54.72 269 SER A N 1
ATOM 2166 C CA . SER A 1 269 ? -32.711 3.512 14.834 1.00 54.72 269 SER A CA 1
ATOM 2167 C C . SER A 1 269 ? -32.657 4.612 13.771 1.00 54.72 269 SER A C 1
ATOM 2169 O O . SER A 1 269 ? -32.200 4.349 12.647 1.00 54.72 269 SER A O 1
ATOM 2171 N N . ASP A 1 270 ? -33.082 5.824 14.133 1.00 47.75 270 ASP A N 1
ATOM 2172 C CA . ASP A 1 270 ? -33.273 6.938 13.205 1.00 47.75 270 ASP A CA 1
ATOM 2173 C C . ASP A 1 270 ? -32.092 7.905 13.143 1.00 47.75 270 ASP A C 1
ATOM 2175 O O . ASP A 1 270 ? -31.862 8.511 12.090 1.00 47.75 270 ASP A O 1
ATOM 2179 N N . LEU A 1 271 ? -31.299 7.998 14.215 1.00 51.88 271 LEU A N 1
ATOM 2180 C CA . LEU A 1 271 ? -30.090 8.817 14.249 1.00 51.88 271 LEU A CA 1
ATOM 2181 C C . LEU A 1 271 ? -28.942 8.169 13.449 1.00 51.88 271 LEU A C 1
ATOM 2183 O O . LEU A 1 271 ? -28.696 6.963 13.559 1.00 51.88 271 LEU A O 1
ATOM 2187 N N . PRO A 1 272 ? -28.171 8.948 12.663 1.00 52.50 272 PRO A N 1
ATOM 2188 C CA . PRO A 1 272 ? -26.973 8.471 11.979 1.00 52.50 272 PRO A CA 1
ATOM 2189 C C . PRO A 1 272 ? -25.816 8.313 12.977 1.00 52.50 272 PRO A C 1
ATOM 2191 O O . PRO A 1 272 ? -24.815 9.026 12.921 1.00 52.50 272 PRO A O 1
ATOM 2194 N N . ILE A 1 273 ? -25.952 7.371 13.910 1.00 54.81 273 ILE A N 1
ATOM 2195 C CA . ILE A 1 273 ? -24.913 7.054 14.884 1.00 54.81 273 ILE A CA 1
ATOM 2196 C C . ILE A 1 273 ? -23.839 6.240 14.167 1.00 54.81 273 ILE A C 1
ATOM 2198 O O . ILE A 1 273 ? -24.037 5.078 13.803 1.00 54.81 273 ILE A O 1
ATOM 2202 N N . ILE A 1 274 ? -22.681 6.860 13.951 1.00 58.59 274 ILE A N 1
ATOM 2203 C CA . ILE A 1 274 ? -21.502 6.176 13.422 1.00 58.59 274 ILE A CA 1
ATOM 2204 C C . ILE A 1 274 ? -20.528 5.992 14.569 1.00 58.59 274 ILE A C 1
ATOM 2206 O O . ILE A 1 274 ? -19.926 6.955 15.038 1.00 58.59 274 ILE A O 1
ATOM 2210 N N . ILE A 1 275 ? -20.377 4.740 14.989 1.00 56.94 275 ILE A N 1
ATOM 2211 C CA . ILE A 1 275 ? -19.387 4.350 15.979 1.00 56.94 275 ILE A CA 1
ATOM 2212 C C . ILE A 1 275 ? -18.089 3.998 15.267 1.00 56.94 275 ILE A C 1
ATOM 2214 O O . ILE A 1 275 ? -18.019 3.027 14.511 1.00 56.94 275 ILE A O 1
ATOM 2218 N N . PHE A 1 276 ? -17.060 4.801 15.518 1.00 58.94 276 PHE A N 1
ATOM 2219 C CA . PHE A 1 276 ? -15.707 4.497 15.075 1.00 58.94 276 PHE A CA 1
ATOM 2220 C C . PHE A 1 276 ? -14.980 3.700 16.136 1.00 58.94 276 PHE A C 1
ATOM 2222 O O . PHE A 1 276 ? -15.038 4.053 17.310 1.00 58.94 276 PHE A O 1
ATOM 2229 N N . LEU A 1 277 ? -14.297 2.650 15.692 1.00 56.16 277 LEU A N 1
ATOM 2230 C CA . LEU A 1 277 ? -13.460 1.808 16.528 1.00 56.16 277 LEU A CA 1
ATOM 2231 C C . LEU A 1 277 ? -12.058 1.801 15.948 1.00 56.16 277 LEU A C 1
ATOM 2233 O O . LEU A 1 277 ? -11.835 1.279 14.851 1.00 56.16 277 LEU A O 1
ATOM 2237 N N . TYR A 1 278 ? -11.125 2.377 16.692 1.00 61.94 278 TYR A N 1
ATOM 2238 C CA . TYR A 1 278 ? -9.715 2.371 16.337 1.00 61.94 278 TYR A CA 1
ATOM 2239 C C . TYR A 1 278 ? -8.966 1.408 17.251 1.00 61.94 278 TYR A C 1
ATOM 2241 O O . TYR A 1 278 ? -9.240 1.328 18.445 1.00 61.94 278 TYR A O 1
ATOM 2249 N N . CYS A 1 279 ? -8.042 0.657 16.655 1.00 55.22 279 CYS A N 1
ATOM 2250 C CA . CYS A 1 279 ? -7.008 -0.082 17.363 1.00 55.22 279 CYS A CA 1
ATOM 2251 C C . CYS A 1 279 ? -5.679 0.485 16.875 1.00 55.22 279 CYS A C 1
ATOM 2253 O O . CYS A 1 279 ? -5.224 0.137 15.784 1.00 55.22 279 CYS A O 1
ATOM 2255 N N . THR A 1 280 ? -5.089 1.406 17.631 1.00 53.28 280 THR A N 1
ATOM 2256 C CA . THR A 1 280 ? -3.748 1.907 17.320 1.00 53.28 280 THR A CA 1
ATOM 2257 C C . THR A 1 280 ? -2.728 0.900 17.823 1.00 53.28 280 THR A C 1
ATOM 2259 O O . THR A 1 280 ? -2.763 0.527 18.994 1.00 53.28 280 THR A O 1
ATOM 2262 N N . LYS A 1 281 ? -1.840 0.459 16.933 1.00 48.59 281 LYS A N 1
ATOM 2263 C CA . LYS A 1 281 ? -0.595 -0.208 17.307 1.00 48.59 281 LYS A CA 1
ATOM 2264 C C . LYS A 1 281 ? 0.454 0.898 17.445 1.00 48.59 281 LYS A C 1
ATOM 2266 O O . LYS A 1 281 ? 0.586 1.680 16.502 1.00 48.59 281 LYS A O 1
ATOM 2271 N N . LEU A 1 282 ? 1.090 1.011 18.610 1.00 38.19 282 LEU A N 1
ATOM 2272 C CA . LEU A 1 282 ? 2.316 1.802 18.759 1.00 38.19 282 LEU A CA 1
ATOM 2273 C C . LEU A 1 282 ? 3.479 1.082 18.062 1.00 38.19 282 LEU A C 1
ATOM 2275 O O . LEU A 1 282 ? 3.470 -0.174 18.039 1.00 38.19 282 LEU A O 1
#

Radius of gyration: 32.4 Å; Cα contacts (8 Å, |Δi|>4): 320; chains: 1; bounding box: 88×47×91 Å

Solvent-accessible surface area (backbone atoms only — not comparable to full-atom values): 16903 Å² total; per-residue (Å²): 137,82,83,75,82,76,77,70,74,80,76,78,79,59,59,71,75,58,33,61,71,66,61,77,80,88,67,91,82,46,71,66,59,49,61,74,40,39,68,64,50,54,67,68,42,58,70,70,60,36,52,49,49,63,63,44,49,56,53,53,51,14,53,56,49,26,61,57,47,48,57,49,53,88,29,43,46,52,91,81,67,88,75,82,84,85,83,94,50,67,75,60,50,69,82,66,65,54,72,66,58,54,48,54,46,33,51,37,32,38,24,47,46,66,68,63,79,78,54,80,53,44,64,68,28,73,66,44,43,52,48,50,53,51,45,35,52,52,29,53,53,50,48,53,53,53,51,51,48,50,49,54,59,71,66,49,77,66,78,57,65,40,71,53,96,62,71,46,78,42,73,38,65,76,54,51,68,55,44,76,76,50,69,98,81,74,79,86,44,41,25,44,37,38,46,37,32,40,65,48,48,91,82,45,70,49,56,52,35,37,52,47,41,31,46,33,46,77,46,63,54,92,96,47,93,65,72,43,77,50,76,45,77,52,69,49,80,67,39,65,42,66,72,47,49,57,60,48,79,46,41,31,65,42,42,93,86,32,93,65,45,92,65,50,76,72,59,60,74,72,50,79,71,50,75,46,76,50,73,51,70,124

Nearest PDB structures (foldseek):
  7n9k-assembly1_A  TM=7.505E-01  e=1.624E-13  Paramagnetospirillum magnetotacticum
  2wli-assembly1_A  TM=7.471E-01  e=1.223E-13  Paramagnetospirillum magnetotacticum
  6o9v-assembly1_A-2  TM=7.484E-01  e=7.095E-13  Paramagnetospirillum magnetotacticum
  4lp8-assembly1_A  TM=7.531E-01  e=8.411E-13  Paramagnetospirillum magnetotacticum
  2x6c-assembly1_A  TM=7.523E-01  e=8.314E-11  Paramagnetospirillum magnetotacticum

Organism: Ceratodon purpureus (NCBI:txid3225)

Mean predicted aligned error: 13.81 Å

Sequence (282 aa):
MDDKLVDEPPQVRLRGKAALRAIQVQHEDTMLMRLYNSYIYTLRLPLPFFFLFMFSTPLLLSFLFTAFYLLDVDGLSIPEDLNWGKRSSWWENVYGVTGETQFKVFIFSLSLCTTFGGTGVEARSPYNLLLANLNTLTAQLVFVFLSGAVFHRLSQPAEPVRWAQVALITNDQFTEHANKILTPGVKSHKSFIIRMNLADPAKMVLIECKFEIIYRCILTAEGHHSPFISQVPLKLVRPEVSYLKFGLLIRHIIDESSPLYGMDFEVCSDLPIIIFLYCTKL

Secondary structure (DSSP, 8-state):
---------------THHHHHT--------HHHHHHTHHHHHHHS-HHHHHHHHHHHHHHHHHHHHHHHGGGGGGEE-TT----S----TTHHHHH--HHHHHHHHHHHHHHHTT----S-EE-SHHHHHHHHHHHHHHHHHHHHHHHHHHHHHHSPP--EEE-S--EEEE-HHHHHHHTTS-TTPPPPEEEEEEEEES-TTT--EEEEEEEEEEEEEE--TT--SPEEEEEEE-BS--EEEEESSEEEEEEEE-TTSTTTT--HHHHHHS--EEEEEEE--